Protein AF-A0A2V7H8L8-F1 (afdb_monomer_lite)

Secondary structure (DSSP, 8-state):
-EEEETTS-EEEE--TT---PPPPSSSSS-GGGBPPP-----SSS-------SBPPPPP-SS-B--SS--TTTBPPBSPPPBPPSEEEEEEEEETTEEEEEEEEE---TT----HHHHHHHHHHHHHHHHHHHHHHHHHHHHHHHHHHHHHHHHT--SHHHHHHHHHHHHHHHHHHT----SS--------------PPPPP------------------------------------------PPPP----------------------

pLDDT: mean 71.45, std 27.93, range [25.89, 97.75]

Sequence (270 aa):
LDILDHGGKIVRSFSSADSVEPIETDVNVPTYWIRPQQRLPAETGTHRFVWDLHYPPPKVLAHDYPISAIYGDTPRFPLGPAVLPGTYTVRLTVKGRRYEQPLTIRLDPRVRITDAGLRSQLDIGVRMNDAISRDFAALSDLRSQRGLLRTQREGAKAKEVADSLVALDSTLAGIETGARGGAAAGWRVCSTPSRGQTPSRRLRPHKRQRILSEHSTPCSGAGPRSGAPDYALRENRVSACAPIGERHDDKQGNGVDESSAAAEARHCDK

Radius of gyration: 33.86 Å; chains: 1; bounding box: 112×48×91 Å

Foldseek 3Di:
DFKAAPVRDTQDDAALPDDFDDQDCPAPDHSQLEAGDDHDDPDADFDFDDDPQFGQAADAPDWYWDPPGHGNYTYIPDTAQHDAFAKMWDWDADPNDIDIDIDGGDDDPVDDDDSVRSVVSNVVRNVVSVVRNVVVVVLVVLVVVLVVLVVVLVVDPDPVSNVVSVVVSVVSVCVNVVPPPDDDDDPPPPPDDPDDDDDDDDDDDDDDDDDDDDDDDDDDDDDDDDDDDDPPPPDPGDGDDDHPDDDDDDDDDDDDDDDDDDDDDDDDDD

Structure (mmCIF, N/CA/C/O backbone):
data_AF-A0A2V7H8L8-F1
#
_entry.id   AF-A0A2V7H8L8-F1
#
loop_
_atom_site.group_PDB
_atom_site.id
_atom_site.type_symbol
_atom_site.label_atom_id
_atom_site.label_alt_id
_atom_site.label_comp_id
_atom_site.label_asym_id
_atom_site.label_entity_id
_atom_site.label_seq_id
_atom_site.pdbx_PDB_ins_code
_atom_site.Cartn_x
_atom_site.Cartn_y
_atom_site.Cartn_z
_atom_site.occupancy
_atom_site.B_iso_or_equiv
_atom_site.auth_seq_id
_atom_site.auth_comp_id
_atom_site.auth_asym_id
_atom_site.auth_atom_id
_atom_site.pdbx_PDB_model_num
ATOM 1 N N . LEU A 1 1 ? -6.590 0.647 -14.361 1.00 94.56 1 LEU A N 1
ATOM 2 C CA . LEU A 1 1 ? -5.234 0.470 -14.909 1.00 94.56 1 LEU A CA 1
ATOM 3 C C . LEU A 1 1 ? -4.570 -0.573 -14.043 1.00 94.56 1 LEU A C 1
ATOM 5 O O . LEU A 1 1 ? -4.289 -0.297 -12.884 1.00 94.56 1 LEU A O 1
ATOM 9 N N . ASP A 1 2 ? -4.372 -1.756 -14.598 1.00 96.69 2 ASP A N 1
ATOM 10 C CA . ASP A 1 2 ? -3.795 -2.889 -13.894 1.00 96.69 2 ASP A CA 1
ATOM 11 C C . ASP A 1 2 ? -2.383 -3.102 -14.414 1.00 96.69 2 ASP A C 1
ATOM 13 O O . ASP A 1 2 ? -2.114 -2.958 -15.608 1.00 96.69 2 ASP A O 1
ATOM 17 N N . ILE A 1 3 ? -1.487 -3.476 -13.520 1.00 97.50 3 ILE A N 1
ATOM 18 C CA . ILE A 1 3 ? -0.115 -3.819 -13.849 1.00 97.50 3 ILE A CA 1
ATOM 19 C C . ILE A 1 3 ? 0.054 -5.283 -13.512 1.00 97.50 3 ILE A C 1
ATOM 21 O O . ILE A 1 3 ? -0.125 -5.676 -12.360 1.00 97.50 3 ILE A O 1
ATOM 25 N N . LEU A 1 4 ? 0.348 -6.084 -14.527 1.00 97.25 4 LEU A N 1
ATOM 26 C CA . LEU A 1 4 ? 0.471 -7.526 -14.416 1.00 97.25 4 LEU A CA 1
ATOM 27 C C . LEU A 1 4 ? 1.929 -7.939 -14.568 1.00 97.25 4 LEU A C 1
ATOM 29 O O . LEU A 1 4 ? 2.645 -7.376 -15.397 1.00 97.25 4 LEU A O 1
ATOM 33 N N . ASP A 1 5 ? 2.364 -8.919 -13.786 1.00 95.06 5 ASP A N 1
ATOM 34 C CA . ASP A 1 5 ? 3.661 -9.557 -13.989 1.00 95.06 5 ASP A CA 1
ATOM 35 C C . ASP A 1 5 ? 3.650 -10.509 -15.200 1.00 95.06 5 ASP A C 1
ATOM 37 O O . ASP A 1 5 ? 2.623 -10.731 -15.847 1.00 95.06 5 ASP A O 1
ATOM 41 N N . HIS A 1 6 ? 4.810 -11.092 -15.505 1.00 91.31 6 HIS A N 1
ATOM 42 C CA . HIS A 1 6 ? 4.967 -12.097 -16.561 1.00 91.31 6 HIS A CA 1
ATOM 43 C C . HIS A 1 6 ? 4.050 -13.330 -16.416 1.00 91.31 6 HIS A C 1
ATOM 45 O O . HIS A 1 6 ? 3.804 -14.015 -17.405 1.00 91.31 6 HIS A O 1
ATOM 51 N N . GLY A 1 7 ? 3.558 -13.623 -15.208 1.00 91.69 7 GLY A N 1
ATOM 52 C CA . GLY A 1 7 ? 2.632 -14.720 -14.925 1.00 91.69 7 GLY A CA 1
ATOM 53 C C . GLY A 1 7 ? 1.157 -14.316 -15.016 1.00 91.69 7 GLY A C 1
ATOM 54 O O . GLY A 1 7 ? 0.287 -15.146 -14.761 1.00 91.69 7 GLY A O 1
ATOM 55 N N . GLY A 1 8 ? 0.854 -13.057 -15.352 1.00 92.38 8 GLY A N 1
ATOM 56 C CA . GLY A 1 8 ? -0.510 -12.531 -15.391 1.00 92.38 8 GLY A CA 1
ATOM 57 C C . GLY A 1 8 ? -1.099 -12.226 -14.009 1.00 92.38 8 GLY A C 1
ATOM 58 O O . GLY A 1 8 ? -2.305 -11.995 -13.897 1.00 92.38 8 GLY A O 1
ATOM 59 N N . LYS A 1 9 ? -0.284 -12.203 -12.948 1.00 94.62 9 LYS A N 1
ATOM 60 C CA . LYS A 1 9 ? -0.719 -11.795 -11.608 1.00 94.62 9 LYS A CA 1
ATOM 61 C C . LYS A 1 9 ? -0.736 -10.273 -11.522 1.00 94.62 9 LYS A C 1
ATOM 63 O O . LYS A 1 9 ? 0.210 -9.607 -11.934 1.00 94.62 9 LYS A O 1
ATOM 68 N N . ILE A 1 10 ? -1.798 -9.714 -10.943 1.00 95.88 10 ILE A N 1
ATOM 69 C CA . ILE A 1 10 ? -1.892 -8.272 -10.694 1.00 95.88 10 ILE A CA 1
ATOM 70 C C . ILE A 1 10 ? -0.904 -7.887 -9.586 1.00 95.88 10 ILE A C 1
ATOM 72 O O . ILE A 1 10 ? -0.974 -8.388 -8.465 1.00 95.88 10 ILE A O 1
ATOM 76 N N . VAL A 1 11 ? -0.001 -6.974 -9.921 1.00 95.88 11 VAL A N 1
ATOM 77 C CA . VAL A 1 11 ? 1.010 -6.385 -9.038 1.00 95.88 11 VAL A CA 1
ATOM 78 C C . VAL A 1 11 ? 0.478 -5.106 -8.405 1.00 95.88 11 VAL A C 1
ATOM 80 O O . VAL A 1 11 ? 0.640 -4.882 -7.210 1.00 95.88 11 VAL A O 1
ATOM 83 N N . ARG A 1 12 ? -0.190 -4.267 -9.203 1.00 95.12 12 ARG A N 1
ATOM 84 C CA . ARG A 1 12 ? -0.758 -2.983 -8.780 1.00 95.12 12 ARG A CA 1
ATOM 85 C C . ARG A 1 12 ? -1.996 -2.681 -9.619 1.00 95.12 12 ARG A C 1
ATOM 87 O O . ARG A 1 12 ? -2.041 -3.026 -10.797 1.00 95.12 12 ARG A O 1
ATOM 94 N N . SER A 1 13 ? -2.991 -2.045 -9.015 1.00 94.69 13 SER A N 1
ATOM 95 C CA . SER A 1 13 ? -4.211 -1.601 -9.689 1.00 94.69 13 SER A CA 1
ATOM 96 C C . SER A 1 13 ? -4.499 -0.159 -9.296 1.00 94.69 13 SER A C 1
ATOM 98 O O . SER A 1 13 ? -4.343 0.197 -8.130 1.00 94.69 13 SER A O 1
ATOM 100 N N . PHE A 1 14 ? -4.920 0.637 -10.273 1.00 93.81 14 PHE A N 1
ATOM 101 C CA . PHE A 1 14 ? -5.327 2.030 -10.118 1.00 93.81 14 PHE A CA 1
ATOM 102 C C . PHE A 1 14 ? -6.680 2.245 -10.786 1.00 93.81 14 PHE A C 1
ATOM 104 O O . PHE A 1 14 ? -6.907 1.771 -11.906 1.00 93.81 14 PHE A O 1
ATOM 111 N N . SER A 1 15 ? -7.564 2.994 -10.143 1.00 93.00 15 SER A N 1
ATOM 112 C CA . SER A 1 15 ? -8.897 3.296 -10.650 1.00 93.00 15 SER A CA 1
ATOM 113 C C . SER A 1 15 ? -9.177 4.789 -10.621 1.00 93.00 15 SER A C 1
ATOM 115 O O . SER A 1 15 ? -8.755 5.522 -9.731 1.00 93.00 15 SER A O 1
ATOM 117 N N . SER A 1 16 ? -9.982 5.252 -11.573 1.00 91.94 16 SER A N 1
ATOM 118 C CA . SER A 1 16 ? -10.561 6.595 -11.500 1.00 91.94 16 SER A CA 1
ATOM 119 C C . SER A 1 16 ? -11.545 6.727 -10.334 1.00 91.94 16 SER A C 1
ATOM 121 O O . SER A 1 16 ? -11.809 7.837 -9.883 1.00 91.94 16 SER A O 1
ATOM 123 N N . ALA A 1 17 ? -12.068 5.610 -9.819 1.00 88.94 17 ALA A N 1
ATOM 124 C CA . ALA A 1 17 ? -12.936 5.572 -8.645 1.00 88.94 17 ALA A CA 1
ATOM 125 C C . ALA A 1 17 ? -12.169 5.500 -7.311 1.00 88.94 17 ALA A C 1
ATOM 127 O O . ALA A 1 17 ? -12.805 5.423 -6.263 1.00 88.94 17 ALA A O 1
ATOM 128 N N . ASP A 1 18 ? -10.830 5.515 -7.332 1.00 87.62 18 ASP A N 1
ATOM 129 C CA . ASP A 1 18 ? -10.044 5.510 -6.098 1.00 87.62 18 ASP A CA 1
ATOM 130 C C . ASP A 1 18 ? -10.372 6.762 -5.275 1.00 87.62 18 ASP A C 1
ATOM 132 O O . ASP A 1 18 ? -10.365 7.888 -5.793 1.00 87.62 18 ASP A O 1
ATOM 136 N N . SER A 1 19 ? -10.689 6.546 -3.995 1.00 81.81 19 SER A N 1
ATOM 137 C CA . SER A 1 19 ? -10.958 7.621 -3.043 1.00 81.81 19 SER A CA 1
ATOM 138 C C . SER A 1 19 ? -9.688 8.438 -2.820 1.00 81.81 19 SER A C 1
ATOM 140 O O . SER A 1 19 ? -8.604 7.864 -2.695 1.00 81.81 19 SER A O 1
ATOM 142 N N . VAL A 1 20 ? -9.830 9.767 -2.798 1.00 80.25 20 VAL A N 1
ATOM 143 C CA . VAL A 1 20 ? -8.748 10.660 -2.377 1.00 80.25 20 VAL A CA 1
ATOM 144 C C . VAL A 1 20 ? -8.685 10.596 -0.863 1.00 80.25 20 VAL A C 1
ATOM 146 O O . VAL A 1 20 ? -9.598 11.069 -0.184 1.00 80.25 20 VAL A O 1
ATOM 149 N N . GLU A 1 21 ? -7.618 10.011 -0.339 1.00 77.69 21 GLU A N 1
ATOM 150 C CA . GLU A 1 21 ? -7.369 10.062 1.092 1.00 77.69 21 GLU A CA 1
ATOM 151 C C . GLU A 1 21 ? -7.066 11.515 1.495 1.00 77.69 21 GLU A C 1
ATOM 153 O O . GLU A 1 21 ? -6.302 12.201 0.803 1.00 77.69 21 GLU A O 1
ATOM 158 N N . PRO A 1 22 ? -7.683 12.026 2.576 1.00 79.88 22 PRO A N 1
ATOM 159 C CA . PRO A 1 22 ? -7.423 13.379 3.037 1.00 79.88 22 PRO A CA 1
ATOM 160 C C . PRO A 1 22 ? -5.951 13.524 3.426 1.00 79.88 22 PRO A C 1
ATOM 162 O O . PRO A 1 22 ? -5.346 12.615 3.994 1.00 79.88 22 PRO A O 1
ATOM 165 N N . ILE A 1 23 ? -5.380 14.687 3.119 1.00 78.44 23 ILE A N 1
ATOM 166 C CA . ILE A 1 23 ? -4.012 15.008 3.516 1.00 78.44 23 ILE A CA 1
ATOM 167 C C . ILE A 1 23 ? -3.980 15.138 5.039 1.00 78.44 23 ILE A C 1
ATOM 169 O O . ILE A 1 23 ? -4.687 15.969 5.612 1.00 78.44 23 ILE A O 1
ATOM 173 N N . GLU A 1 24 ? -3.154 14.319 5.683 1.00 78.00 24 GLU A N 1
ATOM 174 C CA . GLU A 1 24 ? -2.886 14.417 7.115 1.00 78.00 24 GLU A CA 1
ATOM 175 C C . GLU A 1 24 ? -2.211 15.762 7.411 1.00 78.00 24 GLU A C 1
ATOM 177 O O . GLU A 1 24 ? -1.219 16.128 6.780 1.00 78.00 24 GLU A O 1
ATOM 182 N N . THR A 1 25 ? -2.777 16.524 8.347 1.00 80.12 25 THR A N 1
ATOM 183 C CA . THR A 1 25 ? -2.252 17.843 8.733 1.00 80.12 25 THR A CA 1
ATOM 184 C C . THR A 1 25 ? -1.302 17.773 9.923 1.00 80.12 25 THR A C 1
ATOM 186 O O . THR A 1 25 ? -0.517 18.695 10.121 1.00 80.12 25 THR A O 1
ATOM 189 N N . ASP A 1 26 ? -1.385 16.703 10.715 1.00 83.69 26 ASP A N 1
ATOM 190 C CA . ASP A 1 26 ? -0.530 16.454 11.878 1.00 83.69 26 ASP A CA 1
ATOM 191 C C . ASP A 1 26 ? 0.678 15.606 11.468 1.00 83.69 26 ASP A C 1
ATOM 193 O O . ASP A 1 26 ? 0.760 14.411 11.741 1.00 83.69 26 ASP A O 1
ATOM 197 N N . VAL A 1 27 ? 1.574 16.218 10.695 1.00 83.56 27 VAL A N 1
ATOM 198 C CA . VAL A 1 27 ? 2.744 15.554 10.114 1.00 83.56 27 VAL A CA 1
ATOM 199 C C . VAL A 1 27 ? 4.002 16.387 10.350 1.00 83.56 27 VAL A C 1
ATOM 201 O O . VAL A 1 27 ? 3.951 17.600 10.551 1.00 83.56 27 VAL A O 1
ATOM 204 N N . ASN A 1 28 ? 5.163 15.741 10.292 1.00 85.62 28 ASN A N 1
ATOM 205 C CA . ASN A 1 28 ? 6.475 16.364 10.498 1.00 85.62 28 ASN A CA 1
ATOM 206 C C . ASN A 1 28 ? 6.932 17.296 9.353 1.00 85.62 28 ASN A C 1
ATOM 208 O O . ASN A 1 28 ? 8.028 17.854 9.426 1.00 85.62 28 ASN A O 1
ATOM 212 N N . VAL A 1 29 ? 6.123 17.469 8.302 1.00 86.12 29 VAL A N 1
ATOM 213 C CA . VAL A 1 29 ? 6.430 18.291 7.123 1.00 86.12 29 VAL A CA 1
ATOM 214 C C . VAL A 1 29 ? 5.284 19.253 6.800 1.00 86.12 29 VAL A C 1
ATOM 216 O O . VAL A 1 29 ? 4.122 18.924 7.020 1.00 86.12 29 VAL A O 1
ATOM 219 N N . PRO A 1 30 ? 5.554 20.436 6.225 1.00 88.81 30 PRO A N 1
ATOM 220 C CA . PRO A 1 30 ? 4.489 21.279 5.700 1.00 88.81 30 PRO A CA 1
ATOM 221 C C . PRO A 1 30 ? 3.647 20.544 4.648 1.00 88.81 30 PRO A C 1
ATOM 223 O O . PRO A 1 30 ? 4.180 19.898 3.745 1.00 88.81 30 PRO A O 1
ATOM 226 N N . THR A 1 31 ? 2.323 20.688 4.717 1.00 88.44 31 THR A N 1
ATOM 227 C CA . THR A 1 31 ? 1.380 19.931 3.872 1.00 88.44 31 THR A CA 1
ATOM 228 C C . THR A 1 31 ? 1.572 20.156 2.371 1.00 88.44 31 THR A C 1
ATOM 230 O O . THR A 1 31 ? 1.322 19.255 1.578 1.00 88.44 31 THR A O 1
ATOM 233 N N . TYR A 1 32 ? 2.079 21.321 1.960 1.00 88.88 32 TYR A N 1
ATOM 234 C CA . TYR A 1 32 ? 2.362 21.637 0.555 1.00 88.88 32 TYR A CA 1
ATOM 235 C C . TYR A 1 32 ? 3.572 20.881 -0.033 1.00 88.88 32 TYR A C 1
ATOM 237 O O . TYR A 1 32 ? 3.821 20.957 -1.236 1.00 88.88 32 TYR A O 1
ATOM 245 N N . TRP A 1 33 ? 4.350 20.159 0.779 1.00 90.50 33 TRP A N 1
ATOM 246 C CA . TRP A 1 33 ? 5.399 19.254 0.292 1.00 90.50 33 TRP A CA 1
ATOM 247 C C . TRP A 1 33 ? 4.886 17.853 -0.038 1.00 90.50 33 TRP A C 1
ATOM 249 O O . TRP A 1 33 ? 5.545 17.123 -0.779 1.00 90.50 33 TRP A O 1
ATOM 259 N N . ILE A 1 34 ? 3.724 17.475 0.488 1.00 89.38 34 ILE A N 1
ATOM 260 C CA . ILE A 1 34 ? 3.169 16.132 0.333 1.00 89.38 34 ILE A CA 1
ATOM 261 C C . ILE A 1 34 ? 2.793 15.901 -1.129 1.00 89.38 34 ILE A C 1
ATOM 263 O O . ILE A 1 34 ? 2.119 16.730 -1.742 1.00 89.38 34 ILE A O 1
ATOM 267 N N . ARG A 1 35 ? 3.202 14.751 -1.679 1.00 88.88 35 ARG A N 1
ATOM 268 C CA . ARG A 1 35 ? 2.760 14.297 -3.000 1.00 88.88 35 ARG A CA 1
ATOM 269 C C . ARG A 1 35 ? 1.244 14.064 -2.979 1.00 88.88 35 ARG A C 1
ATOM 271 O O . ARG A 1 35 ? 0.795 13.164 -2.265 1.00 88.88 35 ARG A O 1
ATOM 278 N N . PRO A 1 36 ? 0.447 14.784 -3.789 1.00 86.31 36 PRO A N 1
ATOM 279 C CA . PRO A 1 36 ? -0.974 14.492 -3.920 1.00 86.31 36 PRO A CA 1
ATOM 280 C C . PRO A 1 36 ? -1.190 13.084 -4.481 1.00 86.31 36 PRO A C 1
ATOM 282 O O . PRO A 1 36 ? -0.441 12.621 -5.347 1.00 86.31 36 PRO A O 1
ATOM 285 N N . GLN A 1 37 ? -2.240 12.403 -4.027 1.00 86.25 37 GLN A N 1
ATOM 286 C CA . GLN A 1 37 ? -2.586 11.087 -4.554 1.00 86.25 37 GLN A CA 1
ATOM 287 C C . GLN A 1 37 ? -2.876 11.173 -6.060 1.00 86.25 37 GLN A C 1
ATOM 289 O O . GLN A 1 37 ? -3.775 11.891 -6.501 1.00 86.25 37 GLN A O 1
ATOM 294 N N . GLN A 1 38 ? -2.129 10.408 -6.857 1.00 84.81 38 GLN A N 1
ATOM 295 C CA . GLN A 1 38 ? -2.336 10.342 -8.301 1.00 84.81 38 GLN A CA 1
ATOM 296 C C . GLN A 1 38 ? -3.531 9.439 -8.617 1.00 84.81 38 GLN A C 1
ATOM 298 O O . GLN A 1 38 ? -3.419 8.214 -8.634 1.00 84.81 38 GLN A O 1
ATOM 303 N N . ARG A 1 39 ? -4.689 10.051 -8.871 1.00 88.56 39 ARG A N 1
ATOM 304 C CA . ARG A 1 39 ? -5.859 9.352 -9.419 1.00 88.56 39 ARG A CA 1
ATOM 305 C C . ARG A 1 39 ? -5.713 9.177 -10.919 1.00 88.56 39 ARG A C 1
ATOM 307 O O . ARG A 1 39 ? -5.139 10.028 -11.592 1.00 88.56 39 ARG A O 1
ATOM 314 N N . LEU A 1 40 ? -6.274 8.090 -11.444 1.00 90.31 40 LEU A N 1
ATOM 315 C CA . LEU A 1 40 ? -6.330 7.876 -12.885 1.00 90.31 40 LEU A CA 1
ATOM 316 C C . LEU A 1 40 ? -7.359 8.848 -13.494 1.00 90.31 40 LEU A C 1
ATOM 318 O O . LEU A 1 40 ? -8.553 8.689 -13.210 1.00 90.31 40 LEU A O 1
ATOM 322 N N . PRO A 1 41 ? -6.949 9.840 -14.305 1.00 89.38 41 PRO A N 1
ATOM 323 C CA . PRO A 1 41 ? -7.887 10.802 -14.869 1.00 89.38 41 PRO A CA 1
ATOM 324 C C . PRO A 1 41 ? -8.889 10.106 -15.794 1.00 89.38 41 PRO A C 1
ATOM 326 O O . PRO A 1 41 ? -8.531 9.180 -16.523 1.00 89.38 41 PRO A O 1
ATOM 329 N N . ALA A 1 42 ? -10.144 10.549 -15.753 1.00 89.50 42 ALA A N 1
ATOM 330 C CA . ALA A 1 42 ? -11.228 10.017 -16.585 1.00 89.50 42 ALA A CA 1
ATOM 331 C C . ALA A 1 42 ? -11.773 11.045 -17.592 1.00 89.50 42 ALA A C 1
ATOM 333 O O . ALA A 1 42 ? -12.720 10.754 -18.320 1.00 89.50 42 ALA A O 1
ATOM 334 N N . GLU A 1 43 ? -11.194 12.244 -17.612 1.00 88.69 43 GLU A N 1
ATOM 335 C CA . GLU A 1 43 ? -11.581 13.332 -18.507 1.00 88.69 43 GLU A CA 1
ATOM 336 C C . GLU A 1 43 ? -11.162 13.031 -19.952 1.00 88.69 43 GLU A C 1
ATOM 338 O O . GLU A 1 43 ? -10.260 12.230 -20.206 1.00 88.69 43 GLU A O 1
ATOM 343 N N . THR A 1 44 ? -11.797 13.680 -20.922 1.00 88.31 44 THR A N 1
ATOM 344 C CA . THR A 1 44 ? -11.397 13.558 -22.328 1.00 88.31 44 THR A CA 1
ATOM 345 C C . THR A 1 44 ? -10.049 14.245 -22.548 1.00 88.31 44 THR A C 1
ATOM 347 O O . THR A 1 44 ? -9.860 15.386 -22.140 1.00 88.31 44 THR A O 1
ATOM 350 N N . GLY A 1 45 ? -9.108 13.566 -23.211 1.00 89.69 45 GLY A N 1
ATOM 351 C CA . GLY A 1 45 ? -7.811 14.141 -23.574 1.00 89.69 45 GLY A CA 1
ATOM 352 C C . GLY A 1 45 ? -6.639 13.181 -23.389 1.00 89.69 45 GLY A C 1
ATOM 353 O O . GLY A 1 45 ? -6.809 11.981 -23.168 1.00 89.69 45 GLY A O 1
ATOM 354 N N . THR A 1 46 ? -5.426 13.720 -23.508 1.00 88.50 46 THR A N 1
ATOM 355 C CA . THR A 1 46 ? -4.176 12.988 -23.276 1.00 88.50 46 THR A CA 1
ATOM 356 C C . THR A 1 46 ? -3.751 13.108 -21.820 1.00 88.50 46 THR A C 1
ATOM 358 O O . THR A 1 46 ? -3.470 14.209 -21.350 1.00 88.50 46 THR A O 1
ATOM 361 N N . HIS A 1 47 ? -3.629 11.973 -21.133 1.00 91.19 47 HIS A N 1
ATOM 362 C CA . HIS A 1 47 ? -3.252 11.922 -19.720 1.00 91.19 47 HIS A CA 1
ATOM 363 C C . HIS A 1 47 ? -1.886 11.275 -19.524 1.00 91.19 47 HIS A C 1
ATOM 365 O O . HIS A 1 47 ? -1.538 10.311 -20.208 1.00 91.19 47 HIS A O 1
ATOM 371 N N . ARG A 1 48 ? -1.121 11.779 -18.550 1.00 90.00 48 ARG A N 1
ATOM 372 C CA . ARG A 1 48 ? 0.123 11.157 -18.080 1.00 90.00 48 ARG A CA 1
ATOM 373 C C . ARG A 1 48 ? -0.125 10.522 -16.720 1.00 90.00 48 ARG A C 1
ATOM 375 O O . ARG A 1 48 ? -0.596 11.191 -15.808 1.00 90.00 48 ARG A O 1
ATOM 382 N N . PHE A 1 49 ? 0.236 9.252 -16.586 1.00 91.56 49 PHE A N 1
ATOM 383 C CA . PHE A 1 49 ? 0.162 8.520 -15.327 1.00 91.56 49 PHE A CA 1
ATOM 384 C C . PHE A 1 49 ? 1.527 7.911 -15.011 1.00 91.56 49 PHE A C 1
ATOM 386 O O . PHE A 1 49 ? 2.166 7.348 -15.902 1.00 91.56 49 PHE A O 1
ATOM 393 N N . VAL A 1 50 ? 1.981 8.035 -13.763 1.00 91.75 50 VAL A N 1
ATOM 394 C CA . VAL A 1 50 ? 3.299 7.560 -13.331 1.00 91.75 50 VAL A CA 1
ATOM 395 C C . VAL A 1 50 ? 3.117 6.485 -12.270 1.00 91.75 50 VAL A C 1
ATOM 397 O O . VAL A 1 50 ? 2.532 6.719 -11.219 1.00 91.75 50 VAL A O 1
ATOM 400 N N . TRP A 1 51 ? 3.649 5.296 -12.542 1.00 93.19 51 TRP A N 1
ATOM 401 C CA . TRP A 1 51 ? 3.779 4.251 -11.536 1.00 93.19 51 TRP A CA 1
ATOM 402 C C . TRP A 1 51 ? 5.175 4.303 -10.920 1.00 93.19 51 TRP A C 1
ATOM 404 O O . TRP A 1 51 ? 6.178 4.323 -11.629 1.00 93.19 51 TRP A O 1
ATOM 414 N N . ASP A 1 52 ? 5.228 4.286 -9.594 1.00 92.38 52 ASP A N 1
ATOM 415 C CA . ASP A 1 52 ? 6.441 4.319 -8.777 1.00 92.38 52 ASP A CA 1
ATOM 416 C C . ASP A 1 52 ? 7.192 2.979 -8.701 1.00 92.38 52 ASP A C 1
ATOM 418 O O . ASP A 1 52 ? 8.179 2.889 -7.978 1.00 92.38 52 ASP A O 1
ATOM 422 N N . LEU A 1 53 ? 6.759 1.950 -9.439 1.00 95.62 53 LEU A N 1
ATOM 423 C CA . LEU A 1 53 ? 7.355 0.606 -9.463 1.00 95.62 53 LEU A CA 1
ATOM 424 C C . LEU A 1 53 ? 7.296 -0.135 -8.115 1.00 95.62 53 LEU A C 1
ATOM 426 O O . LEU A 1 53 ? 8.104 -1.030 -7.860 1.00 95.62 53 LEU A O 1
ATOM 430 N N . HIS A 1 54 ? 6.330 0.205 -7.260 1.00 95.69 54 HIS A N 1
ATOM 431 C CA . HIS A 1 54 ? 6.096 -0.498 -6.001 1.00 95.69 54 HIS A CA 1
ATOM 432 C C . HIS A 1 54 ? 4.766 -1.264 -6.011 1.00 95.69 54 HIS A C 1
ATOM 434 O O . HIS A 1 54 ? 3.803 -0.920 -6.711 1.00 95.69 54 HIS A O 1
ATOM 440 N N . TYR A 1 55 ? 4.729 -2.326 -5.209 1.00 95.44 55 TYR A N 1
ATOM 441 C CA . TYR A 1 55 ? 3.508 -2.985 -4.760 1.00 95.44 55 TYR A CA 1
ATOM 442 C C . TYR A 1 55 ? 2.652 -2.021 -3.917 1.00 95.44 55 TYR A C 1
ATOM 444 O O . TYR A 1 55 ? 3.125 -0.951 -3.523 1.00 95.44 55 TYR A O 1
ATOM 452 N N . PRO A 1 56 ? 1.383 -2.361 -3.624 1.00 93.75 56 PRO A N 1
ATOM 453 C CA . PRO A 1 56 ? 0.555 -1.533 -2.766 1.00 93.75 56 PRO A CA 1
ATOM 454 C C . PRO A 1 56 ? 1.203 -1.262 -1.405 1.00 93.75 56 PRO A C 1
ATOM 456 O O . PRO A 1 56 ? 1.680 -2.215 -0.785 1.00 93.75 56 PRO A O 1
ATOM 459 N N . PRO A 1 57 ? 1.213 0.003 -0.939 1.00 93.19 57 PRO A N 1
ATOM 460 C CA . PRO A 1 57 ? 1.657 0.310 0.410 1.00 93.19 57 PRO A CA 1
ATOM 461 C C . PRO A 1 57 ? 0.730 -0.372 1.422 1.00 93.19 57 PRO A C 1
ATOM 463 O O . PRO A 1 57 ? -0.458 -0.575 1.129 1.00 93.19 57 PRO A O 1
ATOM 466 N N . PRO A 1 58 ? 1.247 -0.732 2.604 1.00 93.56 58 PRO A N 1
ATOM 467 C CA . PRO A 1 58 ? 0.425 -1.341 3.627 1.00 93.56 58 PRO A CA 1
ATOM 468 C C . PRO A 1 58 ? -0.485 -0.275 4.235 1.00 93.56 58 PRO A C 1
ATOM 470 O O . PRO A 1 58 ? -0.159 0.913 4.260 1.00 93.56 58 PRO A O 1
ATOM 473 N N . LYS A 1 59 ? -1.635 -0.700 4.758 1.00 90.31 59 LYS A N 1
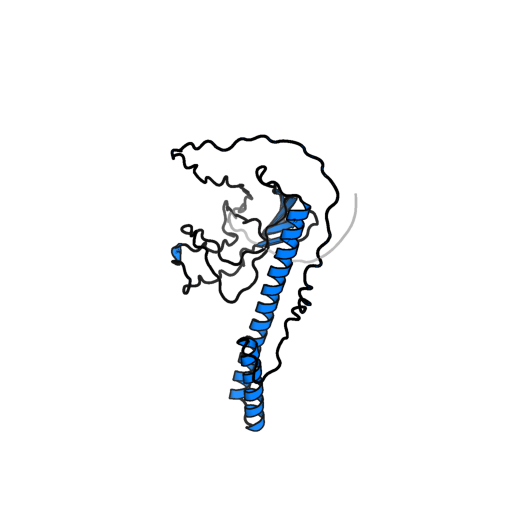ATOM 474 C CA . LYS A 1 59 ? -2.481 0.204 5.540 1.00 90.31 59 LYS A CA 1
ATOM 475 C C . LYS A 1 59 ? -1.840 0.423 6.905 1.00 90.31 59 LYS A C 1
ATOM 477 O O . LYS A 1 59 ? -1.464 -0.543 7.564 1.00 90.31 59 LYS A O 1
ATOM 482 N N . VAL A 1 60 ? -1.726 1.680 7.316 1.00 90.06 60 VAL A N 1
ATOM 483 C CA . VAL A 1 60 ? -1.132 2.082 8.595 1.00 90.06 60 VAL A CA 1
ATOM 484 C C . VAL A 1 60 ? -2.016 3.102 9.302 1.00 90.06 60 VAL A C 1
ATOM 486 O O . VAL A 1 60 ? -2.864 3.738 8.683 1.00 90.06 60 VAL A O 1
ATOM 489 N N . LEU A 1 61 ? -1.837 3.226 10.618 1.00 84.94 61 LEU A N 1
ATOM 490 C CA . LEU A 1 61 ? -2.590 4.174 11.445 1.00 84.94 61 LEU A CA 1
ATOM 491 C C . LEU A 1 61 ? -2.099 5.617 11.311 1.00 84.94 61 LEU A C 1
ATOM 493 O O . LEU A 1 61 ? -2.871 6.538 11.547 1.00 84.94 61 LEU A O 1
ATOM 497 N N . ALA A 1 62 ? -0.820 5.786 10.994 1.00 84.00 62 ALA A N 1
ATOM 498 C CA . ALA A 1 62 ? -0.172 7.071 10.813 1.00 84.00 62 ALA A CA 1
ATOM 499 C C . ALA A 1 62 ? 0.904 6.919 9.745 1.00 84.00 62 ALA A C 1
ATOM 501 O O . ALA A 1 62 ? 1.558 5.870 9.667 1.00 84.00 62 ALA A O 1
ATOM 502 N N . HIS A 1 63 ? 1.081 7.961 8.946 1.00 87.94 63 HIS A N 1
ATOM 503 C CA . HIS A 1 63 ? 2.129 8.014 7.948 1.00 87.94 63 HIS A CA 1
ATOM 504 C C . HIS A 1 63 ? 3.286 8.890 8.420 1.00 87.94 63 HIS A C 1
ATOM 506 O O . HIS A 1 63 ? 3.129 9.760 9.273 1.00 87.94 63 HIS A O 1
ATOM 512 N N . ASP A 1 64 ? 4.457 8.654 7.839 1.00 87.38 64 ASP A N 1
ATOM 513 C CA . ASP A 1 64 ? 5.642 9.481 8.062 1.00 87.38 64 ASP A CA 1
ATOM 514 C C . ASP A 1 64 ? 6.173 10.009 6.724 1.00 87.38 64 ASP A C 1
ATOM 516 O O . ASP A 1 64 ? 5.874 9.463 5.651 1.00 87.38 64 ASP A O 1
ATOM 520 N N . TYR A 1 65 ? 6.965 11.074 6.789 1.00 89.12 65 TYR A N 1
ATOM 521 C CA . TYR A 1 65 ? 7.570 11.723 5.636 1.00 89.12 65 TYR A CA 1
ATOM 522 C C . TYR A 1 65 ? 9.082 11.865 5.836 1.00 89.12 65 TYR A C 1
ATOM 524 O O . TYR A 1 65 ? 9.547 12.236 6.918 1.00 89.12 65 TYR A O 1
ATOM 532 N N . PRO A 1 66 ? 9.885 11.567 4.799 1.00 86.62 66 PRO A N 1
ATOM 533 C CA . PRO A 1 66 ? 11.333 11.613 4.903 1.00 86.62 66 PRO A CA 1
ATOM 534 C C . PRO A 1 66 ? 11.836 13.058 5.011 1.00 86.62 66 PRO A C 1
ATOM 536 O O . PRO A 1 66 ? 11.246 13.983 4.457 1.00 86.62 66 PRO A O 1
ATOM 539 N N . ILE A 1 67 ? 13.013 13.233 5.623 1.00 83.12 67 ILE A N 1
ATOM 540 C CA . ILE A 1 67 ? 13.715 14.531 5.706 1.00 83.12 67 ILE A CA 1
ATOM 541 C C . ILE A 1 67 ? 14.007 15.107 4.309 1.00 83.12 67 ILE A C 1
ATOM 543 O O . ILE A 1 67 ? 14.066 16.321 4.125 1.00 83.12 67 ILE A O 1
ATOM 547 N N . SER A 1 68 ? 14.176 14.242 3.305 1.00 79.31 68 SER A N 1
ATOM 548 C CA . SER A 1 68 ? 14.356 14.615 1.901 1.00 79.31 68 SER A CA 1
ATOM 549 C C . SER A 1 68 ? 13.022 15.010 1.253 1.00 79.31 68 SER A C 1
ATOM 551 O O . SER A 1 68 ? 12.558 14.347 0.322 1.00 79.31 68 SER A O 1
ATOM 553 N N . ALA A 1 69 ? 12.381 16.049 1.779 1.00 77.62 69 ALA A N 1
ATOM 554 C CA . ALA A 1 69 ? 11.112 16.540 1.270 1.00 77.62 69 ALA A CA 1
ATOM 555 C C . ALA A 1 69 ? 11.297 17.271 -0.069 1.00 77.62 69 ALA A C 1
ATOM 557 O O . ALA A 1 69 ? 12.141 18.158 -0.211 1.00 77.62 69 ALA A O 1
ATOM 558 N N . ILE A 1 70 ? 10.493 16.885 -1.057 1.00 87.19 70 ILE A N 1
ATOM 559 C CA . ILE A 1 70 ? 10.447 17.473 -2.395 1.00 87.19 70 ILE A CA 1
ATOM 560 C C . ILE A 1 70 ? 9.132 18.239 -2.500 1.00 87.19 70 ILE A C 1
ATOM 562 O O . ILE A 1 70 ? 8.067 17.685 -2.224 1.00 87.19 70 ILE A O 1
ATOM 566 N N . TYR A 1 71 ? 9.192 19.511 -2.896 1.00 89.12 71 TYR A N 1
ATOM 567 C CA . TYR A 1 71 ? 7.999 20.345 -3.039 1.00 89.12 71 TYR A CA 1
ATOM 568 C C . TYR A 1 71 ? 6.959 19.675 -3.953 1.00 89.12 71 TYR A C 1
ATOM 570 O O . TYR A 1 71 ? 7.256 19.375 -5.108 1.00 89.12 71 TYR A O 1
ATOM 578 N N . GLY A 1 72 ? 5.756 19.427 -3.421 1.00 89.00 72 GLY A N 1
ATOM 579 C CA . GLY A 1 72 ? 4.650 18.764 -4.117 1.00 89.00 72 GLY A CA 1
ATOM 580 C C . GLY A 1 72 ? 4.868 17.294 -4.501 1.00 89.00 72 GLY A C 1
ATOM 581 O O . GLY A 1 72 ? 4.019 16.735 -5.192 1.00 89.00 72 GLY A O 1
ATOM 582 N N . ASP A 1 73 ? 5.975 16.663 -4.094 1.00 89.19 73 ASP A N 1
ATOM 583 C CA . ASP A 1 73 ? 6.332 15.307 -4.532 1.00 89.19 73 ASP A CA 1
ATOM 584 C C . ASP A 1 73 ? 6.935 14.428 -3.423 1.00 89.19 73 ASP A C 1
ATOM 586 O O . ASP A 1 73 ? 7.502 13.370 -3.694 1.00 89.19 73 ASP A O 1
ATOM 590 N N . THR A 1 74 ? 6.792 14.819 -2.154 1.00 90.25 74 THR A N 1
ATOM 591 C CA . THR A 1 74 ? 7.279 14.009 -1.029 1.00 90.25 74 THR A CA 1
ATOM 592 C C . THR A 1 74 ? 6.415 12.751 -0.872 1.00 90.25 74 THR A C 1
ATOM 594 O O . THR A 1 74 ? 5.213 12.874 -0.613 1.00 90.25 74 THR A O 1
ATOM 597 N N . PRO A 1 75 ? 6.984 11.538 -1.022 1.00 89.81 75 PRO A N 1
ATOM 598 C CA . PRO A 1 75 ? 6.226 10.302 -0.900 1.00 89.81 75 PRO A CA 1
ATOM 599 C C . PRO A 1 75 ? 5.841 10.028 0.554 1.00 89.81 75 PRO A C 1
ATOM 601 O O . PRO A 1 75 ? 6.579 10.343 1.487 1.00 89.81 75 PRO A O 1
ATOM 604 N N . ARG A 1 76 ? 4.688 9.384 0.718 1.00 89.25 76 ARG A N 1
ATOM 605 C CA . ARG A 1 76 ? 4.138 8.983 2.009 1.00 89.25 76 ARG A CA 1
ATOM 606 C C . ARG A 1 76 ? 4.670 7.607 2.411 1.00 89.25 76 ARG A C 1
ATOM 608 O O . ARG A 1 76 ? 4.562 6.669 1.621 1.00 89.25 76 ARG A O 1
ATOM 615 N N . PHE A 1 77 ? 5.217 7.477 3.620 1.00 89.12 77 PHE A N 1
ATOM 616 C CA . PHE A 1 77 ? 5.725 6.207 4.145 1.00 89.12 77 PHE A CA 1
ATOM 617 C C . PHE A 1 77 ? 4.744 5.543 5.118 1.00 89.12 77 PHE A C 1
ATOM 619 O O . PHE A 1 77 ? 4.000 6.244 5.805 1.00 89.12 77 PHE A O 1
ATOM 626 N N . PRO A 1 78 ? 4.765 4.200 5.213 1.00 92.19 78 PRO A N 1
ATOM 627 C CA . PRO A 1 78 ? 5.641 3.267 4.490 1.00 92.19 78 PRO A CA 1
ATOM 628 C C . PRO A 1 78 ? 5.230 3.038 3.025 1.00 92.19 78 PRO A C 1
ATOM 630 O O . PRO A 1 78 ? 4.049 2.972 2.689 1.00 92.19 78 PRO A O 1
ATOM 633 N N . LEU A 1 79 ? 6.228 2.871 2.155 1.00 92.38 79 LEU A N 1
ATOM 634 C CA . LEU A 1 79 ? 6.020 2.428 0.775 1.00 92.38 79 LEU A CA 1
ATOM 635 C C . LEU A 1 79 ? 5.810 0.911 0.725 1.00 92.38 79 LEU A C 1
ATOM 637 O O . LEU A 1 79 ? 6.294 0.174 1.586 1.00 92.38 79 LEU A O 1
ATOM 641 N N . GLY A 1 80 ? 5.119 0.441 -0.315 1.00 94.56 80 GLY A N 1
ATOM 642 C CA . GLY A 1 80 ? 5.067 -0.988 -0.612 1.00 94.56 80 GLY A CA 1
ATOM 643 C C . GLY A 1 80 ? 6.431 -1.507 -1.093 1.00 94.56 80 GLY A C 1
ATOM 644 O O . GLY A 1 80 ? 7.314 -0.713 -1.409 1.00 94.56 80 GLY A O 1
ATOM 645 N N . PRO A 1 81 ? 6.638 -2.830 -1.177 1.00 96.31 81 PRO A N 1
ATOM 646 C CA . PRO A 1 81 ? 7.874 -3.407 -1.712 1.00 96.31 81 PRO A CA 1
ATOM 647 C C . PRO A 1 81 ? 8.133 -3.017 -3.174 1.00 96.31 81 PRO A C 1
ATOM 649 O O . PRO A 1 81 ? 7.195 -2.897 -3.959 1.00 96.31 81 PRO A O 1
ATOM 652 N N . ALA A 1 82 ? 9.397 -2.858 -3.569 1.00 95.69 82 ALA A N 1
ATOM 653 C CA . ALA A 1 82 ? 9.760 -2.590 -4.964 1.00 95.69 82 ALA A CA 1
ATOM 654 C C . ALA A 1 82 ? 9.597 -3.845 -5.834 1.00 95.69 82 ALA A C 1
ATOM 656 O O . ALA A 1 82 ? 9.882 -4.959 -5.391 1.00 95.69 82 ALA A O 1
ATOM 657 N N . VAL A 1 83 ? 9.162 -3.683 -7.084 1.00 96.31 83 VAL A N 1
ATOM 658 C CA . VAL A 1 83 ? 9.016 -4.810 -8.017 1.00 96.31 83 VAL A CA 1
ATOM 659 C C . VAL A 1 83 ? 10.363 -5.304 -8.548 1.00 96.31 83 VAL A C 1
ATOM 661 O O . VAL A 1 83 ? 11.347 -4.567 -8.602 1.00 96.31 83 VAL A O 1
ATOM 664 N N . LEU A 1 84 ? 10.410 -6.564 -8.988 1.00 96.00 84 LEU A N 1
ATOM 665 C CA . LEU A 1 84 ? 11.609 -7.114 -9.621 1.00 96.00 84 LEU A CA 1
ATOM 666 C C . LEU A 1 84 ? 11.763 -6.585 -11.055 1.00 96.00 84 LEU A C 1
ATOM 668 O O . LEU A 1 84 ? 10.758 -6.410 -11.750 1.00 96.00 84 LEU A O 1
ATOM 672 N N . PRO A 1 85 ? 12.997 -6.405 -11.552 1.00 96.06 85 PRO A N 1
ATOM 673 C CA . PRO A 1 85 ? 13.243 -6.242 -12.980 1.00 96.06 85 PRO A CA 1
ATOM 674 C C . PRO A 1 85 ? 12.643 -7.413 -13.771 1.00 96.06 85 PRO A C 1
ATOM 676 O O . PRO A 1 85 ? 12.718 -8.565 -13.342 1.00 96.06 85 PRO A O 1
ATOM 679 N N . GLY A 1 86 ? 12.043 -7.129 -14.923 1.00 95.19 86 GLY A N 1
ATOM 680 C CA . GLY A 1 86 ? 11.338 -8.130 -15.716 1.00 95.19 86 GLY A CA 1
ATOM 681 C C . GLY A 1 86 ? 10.347 -7.528 -16.703 1.00 95.19 86 GLY A C 1
ATOM 682 O O . GLY A 1 86 ? 10.268 -6.310 -16.879 1.00 95.19 86 GLY A O 1
ATOM 683 N N . THR A 1 87 ? 9.593 -8.400 -17.362 1.00 96.94 87 THR A N 1
ATOM 684 C CA . THR A 1 87 ? 8.506 -8.021 -18.263 1.00 96.94 87 THR A CA 1
ATOM 685 C C . THR A 1 87 ? 7.186 -7.943 -17.503 1.00 96.94 87 THR A C 1
ATOM 687 O O . THR A 1 87 ? 6.826 -8.837 -16.737 1.00 96.94 87 THR A O 1
ATOM 690 N N . TYR A 1 88 ? 6.466 -6.854 -17.734 1.00 97.44 88 TYR A N 1
ATOM 691 C CA . TYR A 1 88 ? 5.158 -6.560 -17.169 1.00 97.44 88 TYR A CA 1
ATOM 692 C C . TYR A 1 88 ? 4.198 -6.194 -18.294 1.00 97.44 88 TYR A C 1
ATOM 694 O O . TYR A 1 88 ? 4.613 -5.728 -19.356 1.00 97.44 88 TYR A O 1
ATOM 702 N N . THR A 1 89 ? 2.908 -6.372 -18.049 1.00 97.75 89 THR A N 1
ATOM 703 C CA . THR A 1 89 ? 1.851 -5.914 -18.949 1.00 97.75 89 THR A CA 1
ATOM 704 C C . THR A 1 89 ? 1.066 -4.821 -18.252 1.00 97.75 89 THR A C 1
ATOM 706 O O . THR A 1 89 ? 0.547 -5.019 -17.156 1.00 97.75 89 THR A O 1
ATOM 709 N N . VAL A 1 90 ? 0.979 -3.657 -18.883 1.00 97.00 90 VAL A N 1
ATOM 710 C CA . VAL A 1 90 ? 0.133 -2.560 -18.423 1.00 97.00 90 VAL A CA 1
ATOM 711 C C . VAL A 1 90 ? -1.203 -2.679 -19.140 1.00 97.00 90 VAL A C 1
ATOM 713 O O . VAL A 1 90 ? -1.257 -2.578 -20.364 1.00 97.00 90 VAL A O 1
ATOM 716 N N . ARG A 1 91 ? -2.276 -2.902 -18.382 1.00 96.75 91 ARG A N 1
ATOM 717 C CA . ARG A 1 91 ? -3.632 -3.100 -18.893 1.00 96.75 91 ARG A CA 1
ATOM 718 C C . ARG A 1 91 ? -4.545 -1.955 -18.484 1.00 96.75 91 ARG A C 1
ATOM 720 O O . ARG A 1 91 ? -4.907 -1.798 -17.318 1.00 96.75 91 ARG A O 1
ATOM 727 N N . LEU A 1 92 ? -4.979 -1.166 -19.453 1.00 95.19 92 LEU A N 1
ATOM 728 C CA . LEU A 1 92 ? -5.978 -0.126 -19.265 1.00 95.19 92 LEU A CA 1
ATOM 729 C C . LEU A 1 92 ? -7.359 -0.654 -19.666 1.00 95.19 92 LEU A C 1
ATOM 731 O O . LEU A 1 92 ? -7.559 -1.092 -20.795 1.00 95.19 92 LEU A O 1
ATOM 735 N N . THR A 1 93 ? -8.327 -0.570 -18.755 1.00 94.81 93 THR A N 1
ATOM 736 C CA . THR A 1 93 ? -9.723 -0.934 -19.028 1.00 94.81 93 THR A CA 1
ATOM 737 C C . THR A 1 93 ? -10.579 0.327 -19.042 1.00 94.81 93 THR A C 1
ATOM 739 O O . THR A 1 93 ? -10.656 1.020 -18.031 1.00 94.81 93 THR A O 1
ATOM 742 N N . VAL A 1 94 ? -11.234 0.620 -20.169 1.00 92.31 94 VAL A N 1
ATOM 743 C CA . VAL A 1 94 ? -12.123 1.783 -20.342 1.00 92.31 94 VAL A CA 1
ATOM 744 C C . VAL A 1 94 ? -13.437 1.315 -20.950 1.00 92.31 94 VAL A C 1
ATOM 746 O O . VAL A 1 94 ? -13.437 0.715 -22.024 1.00 92.31 94 VAL A O 1
ATOM 749 N N . LYS A 1 95 ? -14.564 1.582 -20.274 1.00 90.50 95 LYS A N 1
ATOM 750 C CA . LYS A 1 95 ? -15.919 1.207 -20.737 1.00 90.50 95 LYS A CA 1
ATOM 751 C C . LYS A 1 95 ? -16.003 -0.259 -21.221 1.00 90.50 95 LYS A C 1
ATOM 753 O O . LYS A 1 95 ? -16.559 -0.547 -22.274 1.00 90.50 95 LYS A O 1
ATOM 758 N N . GLY A 1 96 ? -15.374 -1.182 -20.486 1.00 90.62 96 GLY A N 1
ATOM 759 C CA . GLY A 1 96 ? -15.347 -2.619 -20.802 1.00 90.62 96 GLY A CA 1
ATOM 760 C C . GLY A 1 96 ? -14.328 -3.060 -21.864 1.00 90.62 96 GLY A C 1
ATOM 761 O O . GLY A 1 96 ? -14.102 -4.257 -22.015 1.00 90.62 96 GLY A O 1
ATOM 762 N N . ARG A 1 97 ? -13.661 -2.134 -22.564 1.00 94.19 97 ARG A N 1
ATOM 763 C CA . ARG A 1 97 ? -12.598 -2.448 -23.535 1.00 94.19 97 ARG A CA 1
ATOM 764 C C . ARG A 1 97 ? -11.239 -2.461 -22.842 1.00 94.19 97 ARG A C 1
ATOM 766 O O . ARG A 1 97 ? -10.965 -1.586 -22.022 1.00 94.19 97 ARG A O 1
ATOM 773 N N . ARG A 1 98 ? -10.400 -3.444 -23.175 1.00 96.00 98 ARG A N 1
ATOM 774 C CA . ARG A 1 98 ? -9.051 -3.620 -22.617 1.00 96.00 98 ARG A CA 1
ATOM 775 C C . ARG A 1 98 ? -8.002 -3.204 -23.644 1.00 96.00 98 ARG A C 1
ATOM 777 O O . ARG A 1 98 ? -8.090 -3.602 -24.801 1.00 96.00 98 ARG A O 1
ATOM 784 N N . TYR A 1 99 ? -7.019 -2.440 -23.194 1.00 94.94 99 TYR A N 1
ATOM 785 C CA . TYR A 1 99 ? -5.842 -2.032 -23.950 1.00 94.94 99 TYR A CA 1
ATOM 786 C C . TYR A 1 99 ? -4.616 -2.494 -23.176 1.00 94.94 99 TYR A C 1
ATOM 788 O O . TYR A 1 99 ? -4.499 -2.193 -21.990 1.00 94.94 99 TYR A O 1
ATOM 796 N N . GLU A 1 100 ? -3.725 -3.235 -23.821 1.00 96.62 100 GLU A N 1
ATOM 797 C CA . GLU A 1 100 ? -2.558 -3.827 -23.170 1.00 96.62 100 GLU A CA 1
ATOM 798 C C . GLU A 1 100 ? -1.279 -3.378 -23.868 1.00 96.62 100 GLU A C 1
ATOM 800 O O . GLU A 1 100 ? -1.208 -3.350 -25.096 1.00 96.62 100 GLU A O 1
ATOM 805 N N . GLN A 1 101 ? -0.269 -3.020 -23.076 1.00 96.12 101 GLN A N 1
ATOM 806 C CA . GLN A 1 101 ? 1.045 -2.636 -23.574 1.00 96.12 101 GLN A CA 1
ATOM 807 C C . GLN A 1 101 ? 2.145 -3.300 -22.734 1.00 96.12 101 GLN A C 1
ATOM 809 O O . GLN A 1 101 ? 2.087 -3.240 -21.500 1.00 96.12 101 GLN A O 1
ATOM 814 N N . PRO A 1 102 ? 3.156 -3.926 -23.365 1.00 96.75 102 PRO A N 1
ATOM 815 C CA . PRO A 1 102 ? 4.278 -4.497 -22.636 1.00 96.75 102 PRO A CA 1
ATOM 816 C C . PRO A 1 102 ? 5.175 -3.396 -22.056 1.00 96.75 102 PRO A C 1
ATOM 818 O O . PRO A 1 102 ? 5.450 -2.383 -22.700 1.00 96.75 102 PRO A O 1
ATOM 821 N N . LEU A 1 103 ? 5.680 -3.631 -20.849 1.00 96.00 103 LEU A N 1
ATOM 822 C CA . LEU A 1 103 ? 6.629 -2.788 -20.132 1.00 96.00 103 LEU A CA 1
ATOM 823 C C . LEU A 1 103 ? 7.806 -3.651 -19.670 1.00 96.00 103 LEU A C 1
ATOM 825 O O . LEU A 1 103 ? 7.624 -4.623 -18.944 1.00 96.00 103 LEU A O 1
ATOM 829 N N . THR A 1 104 ? 9.025 -3.298 -20.074 1.00 97.00 104 THR A N 1
ATOM 830 C CA . THR A 1 104 ? 10.239 -3.987 -19.611 1.00 97.00 104 THR A CA 1
ATOM 831 C C . THR A 1 104 ? 10.953 -3.133 -18.575 1.00 97.00 104 THR A C 1
ATOM 833 O O . THR A 1 104 ? 11.463 -2.060 -18.894 1.00 97.00 104 THR A O 1
ATOM 836 N N . ILE A 1 105 ? 11.018 -3.623 -17.341 1.00 95.75 105 ILE A N 1
ATOM 837 C CA . ILE A 1 105 ? 11.762 -3.008 -16.243 1.00 95.75 105 ILE A CA 1
ATOM 838 C C . ILE A 1 105 ? 13.155 -3.627 -16.209 1.00 95.75 105 ILE A C 1
ATOM 840 O O . ILE A 1 105 ? 13.302 -4.848 -16.165 1.00 95.75 105 ILE A O 1
ATOM 844 N N . ARG A 1 106 ? 14.190 -2.787 -16.219 1.00 94.56 106 ARG A N 1
ATOM 845 C CA . ARG A 1 106 ? 15.592 -3.218 -16.172 1.00 94.56 106 ARG A CA 1
ATOM 846 C C . ARG A 1 106 ? 16.246 -2.702 -14.901 1.00 94.56 106 ARG A C 1
ATOM 848 O O . ARG A 1 106 ? 15.939 -1.602 -14.451 1.00 94.56 106 ARG A O 1
ATOM 855 N N . LEU A 1 107 ? 17.161 -3.496 -14.356 1.00 94.62 107 LEU A N 1
ATOM 856 C CA . LEU A 1 107 ? 18.019 -3.059 -13.263 1.00 94.62 107 LEU A CA 1
ATOM 857 C C . LEU A 1 107 ? 18.977 -1.966 -13.761 1.00 94.62 107 LEU A C 1
ATOM 859 O O . LEU A 1 107 ? 19.470 -2.050 -14.890 1.00 94.62 107 LEU A O 1
ATOM 863 N N . ASP A 1 108 ? 19.255 -0.968 -12.921 1.00 93.56 108 ASP A N 1
ATOM 864 C CA . ASP A 1 108 ? 20.293 0.026 -13.205 1.00 93.56 108 ASP A CA 1
ATOM 865 C C . ASP A 1 108 ? 21.655 -0.686 -13.380 1.00 93.56 108 ASP A C 1
ATOM 867 O O . ASP A 1 108 ? 22.090 -1.390 -12.463 1.00 93.56 108 ASP A O 1
ATOM 871 N N . PRO A 1 109 ? 22.361 -0.501 -14.517 1.00 93.75 109 PRO A N 1
ATOM 872 C CA . PRO A 1 109 ? 23.659 -1.131 -14.786 1.00 93.75 109 PRO A CA 1
ATOM 873 C C . PRO A 1 109 ? 24.749 -0.866 -13.736 1.00 93.75 109 PRO A C 1
ATOM 875 O O . PRO A 1 109 ? 25.756 -1.579 -13.692 1.00 93.75 109 PRO A O 1
ATOM 878 N N . ARG A 1 110 ? 24.596 0.176 -12.914 1.00 95.81 110 ARG A N 1
ATOM 879 C CA . ARG A 1 110 ? 25.543 0.532 -11.848 1.00 95.81 110 ARG A CA 1
ATOM 880 C C . ARG A 1 110 ? 25.373 -0.330 -10.600 1.00 95.81 110 ARG A C 1
ATOM 882 O O . ARG A 1 110 ? 26.309 -0.439 -9.809 1.00 95.81 110 ARG A O 1
ATOM 889 N N . VAL A 1 111 ? 24.213 -0.957 -10.424 1.00 93.19 111 VAL A N 1
ATOM 890 C CA . VAL A 1 111 ? 23.909 -1.772 -9.249 1.00 93.19 111 VAL A CA 1
ATOM 891 C C . VAL A 1 111 ? 24.449 -3.184 -9.455 1.00 93.19 111 VAL A C 1
ATOM 893 O O . VAL A 1 111 ? 24.090 -3.887 -10.397 1.00 93.19 111 VAL A O 1
ATOM 896 N N . ARG A 1 112 ? 25.327 -3.620 -8.547 1.00 92.62 112 ARG A N 1
ATOM 897 C CA . ARG A 1 112 ? 25.904 -4.969 -8.543 1.00 92.62 112 ARG A CA 1
ATOM 898 C C . ARG A 1 112 ? 25.185 -5.828 -7.504 1.00 92.62 112 ARG A C 1
ATOM 900 O O . ARG A 1 112 ? 25.658 -5.975 -6.384 1.00 92.62 112 ARG A O 1
ATOM 907 N N . ILE A 1 113 ? 24.032 -6.375 -7.877 1.00 93.81 113 ILE A N 1
ATOM 908 C CA . ILE A 1 113 ? 23.264 -7.320 -7.056 1.00 93.81 113 ILE A CA 1
ATOM 909 C C . ILE A 1 113 ? 22.845 -8.518 -7.907 1.00 93.81 113 ILE A C 1
ATOM 911 O O . ILE A 1 113 ? 22.637 -8.390 -9.112 1.00 93.81 113 ILE A O 1
ATOM 915 N N . THR A 1 114 ? 22.759 -9.693 -7.290 1.00 95.25 114 THR A N 1
ATOM 916 C CA . THR A 1 114 ? 22.270 -10.900 -7.961 1.00 95.25 114 THR A CA 1
ATOM 917 C C . THR A 1 114 ? 20.744 -10.919 -7.981 1.00 95.25 114 THR A C 1
ATOM 919 O O . THR A 1 114 ? 20.094 -10.412 -7.064 1.00 95.25 114 THR A O 1
ATOM 922 N N . ASP A 1 115 ? 20.154 -11.593 -8.969 1.00 92.88 115 ASP A N 1
ATOM 923 C CA . ASP A 1 115 ? 18.700 -11.798 -9.023 1.00 92.88 115 ASP A CA 1
ATOM 924 C C . ASP A 1 115 ? 18.165 -12.486 -7.759 1.00 92.88 115 ASP A C 1
ATOM 926 O O . ASP A 1 115 ? 17.068 -12.189 -7.291 1.00 92.88 115 ASP A O 1
ATOM 930 N N . ALA A 1 116 ? 18.950 -13.397 -7.172 1.00 95.88 116 ALA A N 1
ATOM 931 C CA . ALA A 1 116 ? 18.616 -14.043 -5.906 1.00 95.88 116 ALA A CA 1
ATOM 932 C C . ALA A 1 116 ? 18.546 -13.036 -4.743 1.00 95.88 116 ALA A C 1
ATOM 934 O O . ALA A 1 116 ? 17.642 -13.124 -3.914 1.00 95.88 116 ALA A O 1
ATOM 935 N N . GLY A 1 117 ? 19.454 -12.055 -4.708 1.00 96.00 117 GLY A N 1
ATOM 936 C CA . GLY A 1 117 ? 19.430 -10.970 -3.728 1.00 96.00 117 GLY A CA 1
ATOM 937 C C . GLY A 1 117 ? 18.181 -10.099 -3.858 1.00 96.00 117 GLY A C 1
ATOM 938 O O . GLY A 1 117 ? 17.507 -9.852 -2.861 1.00 96.00 117 GLY A O 1
ATOM 939 N N . LEU A 1 118 ? 17.816 -9.716 -5.086 1.00 96.00 118 LEU A N 1
ATOM 940 C CA . LEU A 1 118 ? 16.596 -8.943 -5.352 1.00 96.00 118 LEU A CA 1
ATOM 941 C C . LEU A 1 118 ? 15.329 -9.707 -4.950 1.00 96.00 118 LEU A C 1
ATOM 943 O O . LEU A 1 118 ? 14.444 -9.147 -4.307 1.00 96.00 118 LEU A O 1
ATOM 947 N N . ARG A 1 119 ? 15.252 -11.004 -5.274 1.00 95.94 119 ARG A N 1
ATOM 948 C CA . ARG A 1 119 ? 14.130 -11.862 -4.857 1.00 95.94 119 ARG A CA 1
ATOM 949 C C . ARG A 1 119 ? 14.018 -11.964 -3.339 1.00 95.94 119 ARG A C 1
ATOM 951 O O . ARG A 1 119 ? 12.911 -11.884 -2.821 1.00 95.94 119 ARG A O 1
ATOM 958 N N . SER A 1 120 ? 15.143 -12.107 -2.640 1.00 97.12 120 SER A N 1
ATOM 959 C CA . SER A 1 120 ? 15.175 -12.141 -1.173 1.00 97.12 120 SER A CA 1
ATOM 960 C C . SER A 1 120 ? 14.674 -10.826 -0.564 1.00 97.12 120 SER A C 1
ATOM 962 O O . SER A 1 120 ? 13.834 -10.835 0.334 1.00 97.12 120 SER A O 1
ATOM 964 N N . GLN A 1 121 ?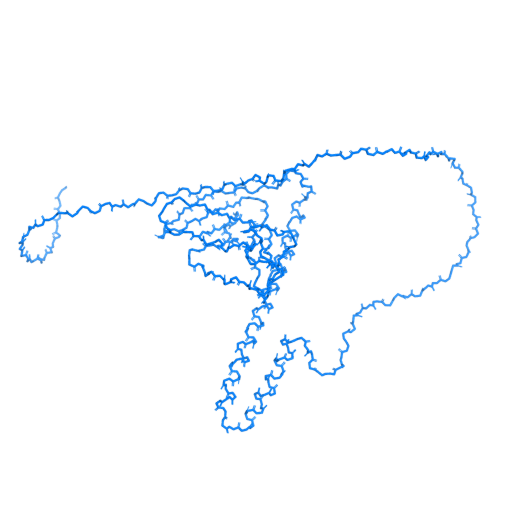 15.114 -9.685 -1.107 1.00 96.12 121 GLN A N 1
ATOM 965 C CA . GLN A 1 121 ? 14.640 -8.368 -0.679 1.00 96.12 121 GLN A CA 1
ATOM 966 C C . GLN A 1 121 ? 13.128 -8.211 -0.886 1.00 96.12 121 GLN A C 1
ATOM 968 O O . GLN A 1 121 ? 12.439 -7.731 0.016 1.00 96.12 121 GLN A O 1
ATOM 973 N N . LEU A 1 122 ? 12.605 -8.640 -2.041 1.00 96.44 122 LEU A N 1
ATOM 974 C CA . LEU A 1 122 ? 11.168 -8.615 -2.299 1.00 96.44 122 LEU A CA 1
ATOM 975 C C . LEU A 1 122 ? 10.401 -9.527 -1.330 1.00 96.44 122 LEU A C 1
ATOM 977 O O . LEU A 1 122 ? 9.408 -9.083 -0.767 1.00 96.44 122 LEU A O 1
ATOM 981 N N . ASP A 1 123 ? 10.839 -10.771 -1.118 1.00 97.00 123 ASP A N 1
ATOM 982 C CA . ASP A 1 123 ? 10.160 -11.727 -0.226 1.00 97.00 123 ASP A CA 1
ATOM 983 C C . ASP A 1 123 ? 10.053 -11.185 1.206 1.00 97.00 123 ASP A C 1
ATOM 985 O O . ASP A 1 123 ? 8.973 -11.189 1.797 1.00 97.00 123 ASP A O 1
ATOM 989 N N . ILE A 1 124 ? 11.144 -10.628 1.739 1.00 97.69 124 ILE A N 1
ATOM 990 C CA . ILE A 1 124 ? 11.135 -9.986 3.058 1.00 97.69 124 ILE A CA 1
ATOM 991 C C . ILE A 1 124 ? 10.192 -8.777 3.062 1.00 97.69 124 ILE A C 1
ATOM 993 O O . ILE A 1 124 ? 9.374 -8.645 3.975 1.00 97.69 124 ILE A O 1
ATOM 997 N N . GLY A 1 125 ? 10.270 -7.922 2.038 1.00 96.88 125 GLY A N 1
ATOM 998 C CA . GLY A 1 125 ? 9.417 -6.742 1.916 1.00 96.88 125 GLY A CA 1
ATOM 999 C C . GLY A 1 125 ? 7.930 -7.096 1.892 1.00 96.88 125 GLY A C 1
ATOM 1000 O O . GLY A 1 125 ? 7.149 -6.498 2.627 1.00 96.88 125 GLY A O 1
ATOM 1001 N N . VAL A 1 126 ? 7.535 -8.095 1.100 1.00 96.00 126 VAL A N 1
ATOM 1002 C CA . VAL A 1 126 ? 6.145 -8.572 1.020 1.00 96.00 126 VAL A CA 1
ATOM 1003 C C . VAL A 1 126 ? 5.680 -9.100 2.372 1.00 96.00 126 VAL A C 1
ATOM 1005 O O . VAL A 1 126 ? 4.621 -8.701 2.844 1.00 96.00 126 VAL A O 1
ATOM 10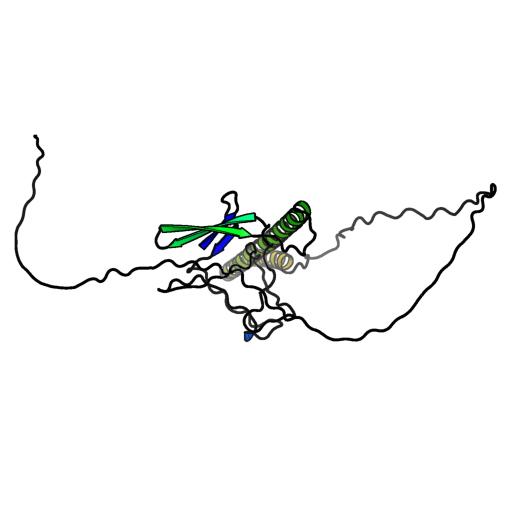08 N N . ARG A 1 127 ? 6.492 -9.911 3.060 1.00 97.06 127 ARG A N 1
ATOM 1009 C CA . ARG A 1 127 ? 6.134 -10.428 4.392 1.00 97.06 127 ARG A CA 1
ATOM 1010 C C . ARG A 1 127 ? 5.938 -9.320 5.423 1.00 97.06 127 ARG A C 1
ATOM 1012 O O . ARG A 1 127 ? 5.017 -9.412 6.232 1.00 97.06 127 ARG A O 1
ATOM 1019 N N . MET A 1 128 ? 6.785 -8.289 5.406 1.00 96.25 128 MET A N 1
ATOM 1020 C CA . MET A 1 128 ? 6.637 -7.122 6.283 1.00 96.25 128 MET A CA 1
ATOM 1021 C C . MET A 1 128 ? 5.367 -6.337 5.949 1.00 96.25 128 MET A C 1
ATOM 1023 O O . MET A 1 128 ? 4.585 -6.028 6.844 1.00 96.25 128 MET A O 1
ATOM 1027 N N . ASN A 1 129 ? 5.123 -6.081 4.664 1.00 95.69 129 ASN A N 1
ATOM 1028 C CA . ASN A 1 129 ? 3.933 -5.389 4.179 1.00 95.69 129 ASN A CA 1
ATOM 1029 C C . ASN A 1 129 ? 2.635 -6.108 4.589 1.00 95.69 129 ASN A C 1
ATOM 1031 O O . ASN A 1 129 ? 1.688 -5.485 5.076 1.00 95.69 129 ASN A O 1
ATOM 1035 N N . ASP A 1 130 ? 2.615 -7.433 4.448 1.00 95.19 130 ASP A N 1
ATOM 1036 C CA . ASP A 1 130 ? 1.481 -8.281 4.811 1.00 95.19 130 ASP A CA 1
ATOM 1037 C C . ASP A 1 130 ? 1.303 -8.393 6.330 1.00 95.19 130 ASP A C 1
ATOM 1039 O O . ASP A 1 130 ? 0.180 -8.523 6.813 1.00 95.19 130 ASP A O 1
ATOM 1043 N N . ALA A 1 131 ? 2.386 -8.364 7.112 1.00 95.81 131 ALA A N 1
ATOM 1044 C CA . ALA A 1 131 ? 2.303 -8.308 8.572 1.00 95.81 131 ALA A CA 1
ATOM 1045 C C . ALA A 1 131 ? 1.675 -6.987 9.040 1.00 95.81 131 ALA A C 1
ATOM 1047 O O . ALA A 1 131 ? 0.666 -7.019 9.736 1.00 95.81 131 ALA A O 1
ATOM 1048 N N . ILE A 1 132 ? 2.181 -5.848 8.557 1.00 95.38 132 ILE A N 1
ATOM 1049 C CA . ILE A 1 132 ? 1.653 -4.517 8.898 1.00 95.38 132 ILE A CA 1
ATOM 1050 C C . ILE A 1 132 ? 0.174 -4.403 8.511 1.00 95.38 132 ILE A C 1
ATOM 1052 O O . ILE A 1 132 ? -0.649 -3.948 9.303 1.00 95.38 132 ILE A O 1
ATOM 1056 N N . SER A 1 133 ? -0.187 -4.866 7.312 1.00 94.69 133 SER A N 1
ATOM 1057 C CA . SER A 1 133 ? -1.575 -4.817 6.841 1.00 94.69 133 SER A CA 1
ATOM 1058 C C . SER A 1 133 ? -2.513 -5.690 7.683 1.00 94.69 133 SER A C 1
ATOM 1060 O O . SER A 1 133 ? -3.660 -5.305 7.916 1.00 94.69 133 SER A O 1
ATOM 1062 N N . ARG A 1 134 ? -2.042 -6.853 8.158 1.00 94.81 134 ARG A N 1
ATOM 1063 C CA . ARG A 1 134 ? -2.807 -7.720 9.069 1.00 94.81 134 ARG A CA 1
ATOM 1064 C C . ARG A 1 134 ? -2.992 -7.080 10.440 1.00 94.81 134 ARG A C 1
ATOM 1066 O O . ARG A 1 134 ? -4.106 -7.105 10.955 1.00 94.81 134 ARG A O 1
ATOM 1073 N N . ASP A 1 135 ? -1.947 -6.471 10.991 1.00 94.06 135 ASP A N 1
ATOM 1074 C CA . ASP A 1 135 ? -2.018 -5.782 12.283 1.00 94.06 135 ASP A CA 1
ATOM 1075 C C . ASP A 1 135 ? -2.984 -4.591 12.218 1.00 94.06 135 ASP A C 1
ATOM 1077 O O . ASP A 1 135 ? -3.829 -4.415 13.097 1.00 94.06 135 ASP A O 1
ATOM 1081 N N . PHE A 1 136 ? -2.936 -3.816 11.130 1.00 94.38 136 PHE A N 1
ATOM 1082 C CA . PHE A 1 136 ? -3.880 -2.727 10.887 1.00 94.38 136 PHE A CA 1
ATOM 1083 C C . PHE A 1 136 ? -5.331 -3.218 10.813 1.00 94.38 136 PHE A C 1
ATOM 1085 O O . PHE A 1 136 ? -6.218 -2.595 11.402 1.00 94.38 136 PHE A O 1
ATOM 1092 N N . ALA A 1 137 ? -5.586 -4.319 10.099 1.00 94.69 137 ALA A N 1
ATOM 1093 C CA . ALA A 1 137 ? -6.923 -4.902 10.006 1.00 94.69 137 ALA A CA 1
ATOM 1094 C C . ALA A 1 137 ? -7.426 -5.348 11.388 1.00 94.69 137 ALA A C 1
ATOM 1096 O O . ALA A 1 137 ? -8.517 -4.958 11.790 1.00 94.69 137 ALA A O 1
ATOM 1097 N N . ALA A 1 138 ? -6.592 -6.053 12.158 1.00 93.88 138 ALA A N 1
ATOM 1098 C CA . ALA A 1 138 ? -6.939 -6.503 13.504 1.00 93.88 138 ALA A CA 1
ATOM 1099 C C . ALA A 1 138 ? -7.248 -5.336 14.459 1.00 93.88 138 ALA A C 1
ATOM 1101 O O . ALA A 1 138 ? -8.219 -5.393 15.214 1.00 93.88 138 ALA A O 1
ATOM 1102 N N . LEU A 1 139 ? -6.462 -4.254 14.413 1.00 94.12 139 LEU A N 1
ATOM 1103 C CA . LEU A 1 139 ? -6.722 -3.054 15.216 1.00 94.12 139 LEU A CA 1
ATOM 1104 C C . LEU A 1 139 ? -7.984 -2.312 14.766 1.00 94.12 139 LEU A C 1
ATOM 1106 O O . LEU A 1 139 ? -8.728 -1.803 15.605 1.00 94.12 139 LEU A O 1
ATOM 1110 N N . SER A 1 140 ? -8.244 -2.258 13.460 1.00 93.50 140 SER A N 1
ATOM 1111 C CA . SER A 1 140 ? -9.463 -1.651 12.912 1.00 93.50 140 SER A CA 1
ATOM 1112 C C . SER A 1 140 ? -10.708 -2.417 13.359 1.00 93.50 140 SER A C 1
ATOM 1114 O O . SER A 1 140 ? -11.674 -1.808 13.825 1.00 93.50 140 SER A O 1
ATOM 1116 N N . ASP A 1 141 ? -10.654 -3.748 13.302 1.00 93.75 141 ASP A N 1
ATOM 1117 C CA . ASP A 1 141 ? -11.727 -4.626 13.761 1.00 93.75 141 ASP A CA 1
ATOM 1118 C C . ASP A 1 141 ? -11.960 -4.451 15.264 1.00 93.75 141 ASP A C 1
ATOM 1120 O O . ASP A 1 141 ? -13.095 -4.217 15.683 1.00 93.75 141 ASP A O 1
ATOM 1124 N N . LEU A 1 142 ? -10.893 -4.451 16.071 1.00 94.38 142 LEU A N 1
ATOM 1125 C CA . LEU A 1 142 ? -10.970 -4.214 17.514 1.00 94.38 142 LEU A CA 1
ATOM 1126 C C . LEU A 1 142 ? -11.634 -2.864 17.823 1.00 94.38 142 LEU A C 1
ATOM 1128 O O . LEU A 1 142 ? -12.566 -2.804 18.626 1.00 94.38 142 LEU A O 1
ATOM 1132 N N . ARG A 1 143 ? -11.213 -1.780 17.161 1.00 93.25 143 ARG A N 1
ATOM 1133 C CA . ARG A 1 143 ? -11.812 -0.444 17.339 1.00 93.25 143 ARG A CA 1
ATOM 1134 C C . ARG A 1 143 ? -13.290 -0.420 16.967 1.00 93.25 143 ARG A C 1
ATOM 1136 O O . ARG A 1 143 ? -14.087 0.180 17.688 1.00 93.25 143 ARG A O 1
ATOM 1143 N N . SER A 1 144 ? -13.668 -1.095 15.882 1.00 94.00 144 SER A N 1
ATOM 1144 C CA . SER A 1 144 ? -15.071 -1.201 15.471 1.00 94.00 144 SER A CA 1
ATOM 1145 C C . SER A 1 144 ? -15.916 -1.936 16.520 1.00 94.00 144 SER A C 1
ATOM 1147 O O . SER A 1 144 ? -16.988 -1.461 16.896 1.00 94.00 144 SER A O 1
ATOM 1149 N N . GLN A 1 145 ? -15.396 -3.034 17.078 1.00 93.31 145 GLN A N 1
ATOM 1150 C CA . GLN A 1 145 ? -16.059 -3.809 18.125 1.00 93.31 145 GLN A CA 1
ATOM 1151 C C . GLN A 1 145 ? -16.211 -3.001 19.410 1.00 93.31 145 GLN A C 1
ATOM 1153 O O . GLN A 1 145 ? -17.291 -2.994 19.994 1.00 93.31 145 GLN A O 1
ATOM 1158 N N . ARG A 1 146 ? -15.179 -2.260 19.823 1.00 93.00 146 ARG A N 1
ATOM 1159 C CA . ARG A 1 146 ? -15.268 -1.346 20.973 1.00 93.00 146 ARG A CA 1
ATOM 1160 C C . ARG A 1 146 ? -16.328 -0.264 20.764 1.00 93.00 146 ARG A C 1
ATOM 1162 O O . ARG A 1 146 ? -17.088 0.036 21.684 1.00 93.00 146 ARG A O 1
ATOM 1169 N N . GLY A 1 147 ? -16.443 0.266 19.544 1.00 92.06 147 GLY A N 1
ATOM 1170 C CA . GLY A 1 147 ? -17.529 1.170 19.161 1.00 92.06 147 GLY A CA 1
ATOM 1171 C C . GLY A 1 147 ? -18.913 0.538 19.352 1.00 92.06 147 GLY A C 1
ATOM 1172 O O . GLY A 1 147 ? -19.779 1.133 19.992 1.00 92.06 147 GLY A O 1
ATOM 1173 N N . LEU A 1 148 ? -19.106 -0.697 18.880 1.00 91.62 148 LEU A N 1
ATOM 1174 C CA . LEU A 1 148 ? -20.361 -1.437 19.056 1.00 91.62 148 LEU A CA 1
ATOM 1175 C C . LEU A 1 148 ? -20.662 -1.729 20.533 1.00 91.62 148 LEU A C 1
ATOM 1177 O O . LEU A 1 148 ? -21.780 -1.481 20.984 1.00 91.62 148 LEU A O 1
ATOM 1181 N N . LEU A 1 149 ? -19.674 -2.182 21.309 1.00 91.44 149 LEU A N 1
ATOM 1182 C CA . LEU A 1 149 ? -19.828 -2.439 22.745 1.00 91.44 149 LEU A CA 1
ATOM 1183 C C . LEU A 1 149 ? -20.258 -1.179 23.498 1.00 91.44 149 LEU A C 1
ATOM 1185 O O . LEU A 1 149 ? -21.124 -1.252 24.370 1.00 91.44 149 LEU A O 1
ATOM 1189 N N . ARG A 1 150 ? -19.716 -0.013 23.128 1.00 89.25 150 ARG A N 1
ATOM 1190 C CA . ARG A 1 150 ? -20.133 1.271 23.698 1.00 89.25 150 ARG A CA 1
ATOM 1191 C C . ARG A 1 150 ? -21.608 1.563 23.421 1.00 89.25 150 ARG A C 1
ATOM 1193 O O . ARG A 1 150 ? -22.337 1.875 24.358 1.00 89.25 150 ARG A O 1
ATOM 1200 N N . THR A 1 151 ? -22.066 1.389 22.181 1.00 90.94 151 THR A N 1
ATOM 1201 C CA . THR A 1 151 ? -23.488 1.593 21.841 1.00 90.94 151 THR A CA 1
ATOM 1202 C C . THR A 1 151 ? -24.412 0.610 22.566 1.00 90.94 151 THR A C 1
ATOM 1204 O O . THR A 1 151 ? -25.468 0.995 23.063 1.00 90.94 151 THR A O 1
ATOM 1207 N N . GLN A 1 152 ? -24.002 -0.656 22.703 1.00 89.06 152 GLN A N 1
ATOM 1208 C CA . GLN A 1 152 ? -24.775 -1.670 23.425 1.00 89.06 152 GLN A CA 1
ATOM 1209 C C . GLN A 1 152 ? -24.840 -1.383 24.925 1.00 89.06 152 GLN A C 1
ATOM 1211 O O . GLN A 1 152 ? -25.883 -1.589 25.542 1.00 89.06 152 GLN A O 1
ATOM 1216 N N . ARG A 1 153 ? -23.753 -0.865 25.507 1.00 87.00 153 ARG A N 1
ATOM 1217 C CA . ARG A 1 153 ? -23.714 -0.432 26.905 1.00 87.00 153 ARG A CA 1
ATOM 1218 C C . ARG A 1 153 ? -24.688 0.715 27.163 1.00 87.00 153 ARG A C 1
ATOM 1220 O O . ARG A 1 153 ? -25.387 0.683 28.169 1.00 87.00 153 ARG A O 1
ATOM 1227 N N . GLU A 1 154 ? -24.750 1.700 26.271 1.00 85.06 154 GLU A N 1
ATOM 1228 C CA . GLU A 1 154 ? -25.678 2.836 26.383 1.00 85.06 154 GLU A CA 1
ATOM 1229 C C . GLU A 1 154 ? -27.153 2.391 26.289 1.00 85.06 154 GLU A C 1
ATOM 1231 O O . GLU A 1 154 ? -28.021 2.996 26.916 1.00 85.06 154 GLU A O 1
ATOM 1236 N N . GLY A 1 155 ? -27.439 1.297 25.572 1.00 86.06 155 GLY A N 1
ATOM 1237 C CA . GLY A 1 155 ? -28.773 0.689 25.481 1.00 86.06 155 GLY A CA 1
ATOM 1238 C C . GLY A 1 155 ? -29.099 -0.377 26.541 1.00 86.06 155 GLY A C 1
ATOM 1239 O O . GLY A 1 155 ? -30.229 -0.877 26.572 1.00 86.06 155 GLY A O 1
ATOM 1240 N N . ALA A 1 156 ? -28.146 -0.765 27.394 1.00 84.75 156 ALA A N 1
ATOM 1241 C CA . ALA A 1 156 ? -28.324 -1.854 28.351 1.00 84.75 156 ALA A CA 1
ATOM 1242 C C . ALA A 1 156 ? -29.191 -1.425 29.547 1.00 84.75 156 ALA A C 1
ATOM 1244 O O . ALA A 1 156 ? -28.883 -0.470 30.253 1.00 84.75 156 ALA A O 1
ATOM 1245 N N . LYS A 1 157 ? -30.272 -2.173 29.809 1.00 79.69 157 LYS A N 1
ATOM 1246 C CA . LYS A 1 157 ? -31.182 -1.925 30.947 1.00 79.69 157 LYS A CA 1
ATOM 1247 C C . LYS A 1 157 ? -30.779 -2.664 32.228 1.00 79.69 157 LYS A C 1
ATOM 1249 O O . LYS A 1 157 ? -31.134 -2.227 33.316 1.00 79.69 157 LYS A O 1
ATOM 1254 N N . ALA A 1 158 ? -30.073 -3.788 32.097 1.00 85.62 158 ALA A N 1
ATOM 1255 C CA . ALA A 1 158 ? -29.606 -4.599 33.219 1.00 85.62 158 ALA A CA 1
ATOM 1256 C C . ALA A 1 158 ? -28.174 -4.205 33.605 1.00 85.62 158 ALA A C 1
ATOM 1258 O O . ALA A 1 158 ? -27.292 -4.135 32.744 1.00 85.62 158 ALA A O 1
ATOM 1259 N N . LYS A 1 159 ? -27.945 -3.972 34.901 1.00 83.56 159 LYS A N 1
ATOM 1260 C CA . LYS A 1 159 ? -26.663 -3.486 35.428 1.00 83.56 159 LYS A CA 1
ATOM 1261 C C . LYS A 1 159 ? -25.546 -4.515 35.247 1.00 83.56 159 LYS A C 1
ATOM 1263 O O . LYS A 1 159 ? -24.448 -4.161 34.843 1.00 83.56 159 LYS A O 1
ATOM 1268 N N . GLU A 1 160 ? -25.855 -5.792 35.438 1.00 86.88 160 GLU A N 1
ATOM 1269 C CA . GLU A 1 160 ? -24.911 -6.906 35.317 1.00 86.88 160 GLU A CA 1
ATOM 1270 C C . GLU A 1 160 ? -24.357 -7.035 33.888 1.00 86.88 160 GLU A C 1
ATOM 1272 O O . GLU A 1 160 ? -23.175 -7.326 33.679 1.00 86.88 160 GLU A O 1
ATOM 1277 N N . VAL A 1 161 ? -25.206 -6.773 32.889 1.00 86.19 161 VAL A N 1
ATOM 1278 C CA . VAL A 1 161 ? -24.810 -6.760 31.474 1.00 86.19 161 VAL A CA 1
ATOM 1279 C C . VAL A 1 161 ? -23.920 -5.552 31.191 1.00 86.19 161 VAL A C 1
ATOM 1281 O O . VAL A 1 161 ? -22.886 -5.697 30.543 1.00 86.19 161 VAL A O 1
ATOM 1284 N N . ALA A 1 162 ? -24.270 -4.375 31.718 1.00 87.50 162 ALA A N 1
ATOM 1285 C CA . ALA A 1 162 ? -23.450 -3.177 31.572 1.00 87.50 162 ALA A CA 1
ATOM 1286 C C . ALA A 1 162 ? -22.055 -3.349 32.203 1.00 87.50 162 ALA A C 1
ATOM 1288 O O . ALA A 1 162 ? -21.060 -2.995 31.572 1.00 87.50 162 ALA A O 1
ATOM 1289 N N . ASP A 1 163 ? -21.966 -3.949 33.392 1.00 88.25 163 ASP A N 1
ATOM 1290 C CA . ASP A 1 163 ? -20.697 -4.199 34.087 1.00 88.25 163 ASP A CA 1
ATOM 1291 C C . ASP A 1 163 ? -19.817 -5.205 33.319 1.00 88.25 163 ASP A C 1
ATOM 1293 O O . ASP A 1 163 ? -18.611 -4.995 33.162 1.00 88.25 163 ASP A O 1
ATOM 1297 N N . SER A 1 164 ? -20.420 -6.252 32.743 1.00 88.88 164 SER A N 1
ATOM 1298 C CA . SER A 1 164 ? -19.712 -7.230 31.900 1.00 88.88 164 SER A CA 1
ATOM 1299 C C . SER A 1 164 ? -19.164 -6.601 30.611 1.00 88.88 164 SER A C 1
ATOM 1301 O O . SER A 1 164 ? -18.039 -6.896 30.201 1.00 88.88 164 SER A O 1
ATOM 1303 N N . LEU A 1 165 ? -19.922 -5.691 29.987 1.00 90.75 165 LEU A N 1
ATOM 1304 C CA . LEU A 1 165 ? -19.479 -4.951 28.800 1.00 90.75 165 LEU A CA 1
ATOM 1305 C C . LEU A 1 165 ? -18.321 -3.994 29.118 1.00 90.75 165 LEU A C 1
ATOM 1307 O O . LEU A 1 165 ? -17.411 -3.850 28.304 1.00 90.75 165 LEU A O 1
ATOM 1311 N N . VAL A 1 166 ? -18.318 -3.374 30.303 1.00 90.75 166 VAL A N 1
ATOM 1312 C CA . VAL A 1 166 ? -17.199 -2.535 30.769 1.00 90.75 166 VAL A CA 1
ATOM 1313 C C . VAL A 1 166 ? -15.938 -3.362 30.975 1.00 90.75 166 VAL A C 1
ATOM 1315 O O . VAL A 1 166 ? -14.862 -2.955 30.535 1.00 90.75 166 VAL A O 1
ATOM 1318 N N . ALA A 1 167 ? -16.061 -4.529 31.612 1.00 90.94 167 ALA A N 1
ATOM 1319 C CA . ALA A 1 167 ? -14.936 -5.436 31.789 1.00 90.94 167 ALA A CA 1
ATOM 1320 C C . ALA A 1 167 ? -14.346 -5.840 30.428 1.00 90.94 167 ALA A C 1
ATOM 1322 O O . ALA A 1 167 ? -13.136 -5.713 30.230 1.00 90.94 167 ALA A O 1
ATOM 1323 N N . LEU A 1 168 ? -15.189 -6.221 29.462 1.00 91.69 168 LEU A N 1
ATOM 1324 C CA . LEU A 1 168 ? -14.742 -6.575 28.114 1.00 91.69 168 LEU A CA 1
ATOM 1325 C C . LEU A 1 168 ? -14.065 -5.393 27.398 1.00 91.69 168 LEU A C 1
ATOM 1327 O O . LEU A 1 168 ? -12.956 -5.559 26.892 1.00 91.69 168 LEU A O 1
ATOM 1331 N N . ASP A 1 169 ? -14.660 -4.195 27.410 1.00 91.69 169 ASP A N 1
ATOM 1332 C CA . ASP A 1 169 ? -14.049 -3.002 26.802 1.00 91.69 169 ASP A CA 1
ATOM 1333 C C . ASP A 1 169 ? -12.675 -2.688 27.413 1.00 91.69 169 ASP A C 1
ATOM 1335 O O . ASP A 1 169 ? -11.732 -2.382 26.683 1.00 91.69 169 ASP A O 1
ATOM 1339 N N . SER A 1 170 ? -12.516 -2.850 28.731 1.00 90.19 170 SER A N 1
ATOM 1340 C CA . SER A 1 170 ? -11.222 -2.647 29.394 1.00 90.19 170 SER A CA 1
ATOM 1341 C C . SER A 1 170 ? -10.153 -3.645 28.929 1.00 90.19 170 SER A C 1
ATOM 1343 O O . SER A 1 170 ? -9.004 -3.258 28.708 1.00 90.19 170 SER A O 1
ATOM 1345 N N . THR A 1 171 ? -10.524 -4.913 28.704 1.00 91.19 171 THR A N 1
ATOM 1346 C CA . THR A 1 171 ? -9.587 -5.923 28.186 1.00 91.19 171 THR A CA 1
ATOM 1347 C C . THR A 1 171 ? -9.166 -5.617 26.751 1.00 91.19 171 THR A C 1
ATOM 1349 O O . THR A 1 171 ? -7.980 -5.699 26.430 1.00 91.19 171 THR A O 1
ATOM 1352 N N . LEU A 1 172 ? -10.106 -5.184 25.905 1.00 91.31 172 LEU A N 1
ATOM 1353 C CA . LEU A 1 172 ? -9.826 -4.786 24.525 1.00 91.31 172 LEU A CA 1
ATOM 1354 C C . LEU A 1 172 ? -8.970 -3.515 24.464 1.00 91.31 172 LEU A C 1
ATOM 1356 O O . LEU A 1 172 ? -8.048 -3.444 23.655 1.00 91.31 172 LEU A O 1
ATOM 1360 N N . ALA A 1 173 ? -9.207 -2.546 25.350 1.00 90.38 173 ALA A N 1
ATOM 1361 C CA . ALA A 1 173 ? -8.371 -1.353 25.470 1.00 90.38 173 ALA A CA 1
ATOM 1362 C C . ALA A 1 173 ? -6.919 -1.694 25.856 1.00 90.38 173 ALA A C 1
ATOM 1364 O O . ALA A 1 173 ? -5.979 -1.087 25.337 1.00 90.38 173 ALA A O 1
ATOM 1365 N N . GLY A 1 174 ? -6.718 -2.689 26.729 1.00 90.50 174 GLY A N 1
ATOM 1366 C CA . GLY A 1 174 ? -5.383 -3.196 27.068 1.00 90.50 174 GLY A CA 1
ATOM 1367 C C . GLY A 1 174 ? -4.665 -3.828 25.871 1.00 90.50 174 GLY A C 1
ATOM 1368 O O . GLY A 1 174 ? -3.475 -3.597 25.664 1.00 90.50 174 GLY A O 1
ATOM 1369 N N . ILE A 1 175 ? -5.396 -4.572 25.033 1.00 88.69 175 ILE A N 1
ATOM 1370 C CA . ILE A 1 175 ? -4.851 -5.143 23.791 1.00 88.69 175 ILE A CA 1
ATOM 1371 C C . ILE A 1 175 ? -4.482 -4.031 22.799 1.00 88.69 175 ILE A C 1
ATOM 1373 O O . ILE A 1 175 ? -3.380 -4.049 22.256 1.00 88.69 175 ILE A O 1
ATOM 1377 N N . GLU A 1 176 ? -5.361 -3.046 22.597 1.00 88.44 176 GLU A N 1
ATOM 1378 C CA . GLU A 1 176 ? -5.142 -1.940 21.653 1.00 88.44 176 GLU A CA 1
ATOM 1379 C C . GLU A 1 176 ? -3.921 -1.086 22.011 1.00 88.44 176 GLU A C 1
ATOM 1381 O O . GLU A 1 176 ? -3.132 -0.719 21.145 1.00 88.44 176 GLU A O 1
ATOM 1386 N N . THR A 1 177 ? -3.753 -0.771 23.294 1.00 83.69 177 THR A N 1
ATOM 1387 C CA . THR A 1 177 ? -2.656 0.085 23.770 1.00 83.69 177 THR A CA 1
ATOM 1388 C C . THR A 1 177 ? -1.337 -0.668 23.937 1.00 83.69 177 THR A C 1
ATOM 1390 O O . THR A 1 177 ? -0.322 -0.062 24.279 1.00 83.69 177 THR A O 1
ATOM 1393 N N . GLY A 1 178 ? -1.331 -1.995 23.756 1.00 74.94 178 GLY A N 1
ATOM 1394 C CA . GLY A 1 178 ? -0.188 -2.848 24.088 1.00 74.94 178 GLY A CA 1
ATOM 1395 C C . GLY A 1 178 ? 0.141 -2.868 25.586 1.00 74.94 178 GLY A C 1
ATOM 1396 O O . GLY A 1 178 ? 1.105 -3.518 26.005 1.00 74.94 178 GLY A O 1
ATOM 1397 N N . ALA A 1 179 ? -0.665 -2.190 26.408 1.00 58.88 179 ALA A N 1
ATOM 1398 C CA . ALA A 1 179 ? -0.610 -2.269 27.848 1.00 58.88 179 ALA A CA 1
ATOM 1399 C C . ALA A 1 179 ? -1.188 -3.625 28.235 1.00 58.88 179 ALA A C 1
ATOM 1401 O O . ALA A 1 179 ? -2.386 -3.780 28.464 1.00 58.88 179 ALA A O 1
ATOM 1402 N N . ARG A 1 180 ? -0.318 -4.636 28.294 1.00 46.91 180 ARG A N 1
ATOM 1403 C CA . ARG A 1 180 ? -0.630 -5.878 28.998 1.00 46.91 180 ARG A CA 1
ATOM 1404 C C . ARG A 1 180 ? -1.275 -5.512 30.329 1.00 46.91 180 ARG A C 1
ATOM 1406 O O . ARG A 1 180 ? -0.614 -4.955 31.206 1.00 46.91 180 ARG A O 1
ATOM 1413 N N . GLY A 1 181 ? -2.563 -5.820 30.455 1.00 37.69 181 GLY A N 1
ATOM 1414 C CA . GLY A 1 181 ? -3.244 -5.803 31.734 1.00 37.69 181 GLY A CA 1
ATOM 1415 C C . GLY A 1 181 ? -2.433 -6.639 32.721 1.00 37.69 181 GLY A C 1
ATOM 1416 O O . GLY A 1 181 ? -2.108 -7.780 32.422 1.00 37.69 181 GLY A O 1
ATOM 1417 N N . GLY A 1 182 ? -2.052 -6.010 33.832 1.00 36.59 182 GLY A N 1
ATOM 1418 C CA . GLY A 1 182 ? -1.711 -6.597 35.130 1.00 36.59 182 GLY A CA 1
ATOM 1419 C C . GLY A 1 182 ? -0.888 -7.895 35.199 1.00 36.59 182 GLY A C 1
ATOM 1420 O O . GLY A 1 182 ? -1.348 -8.967 34.835 1.00 36.59 182 GLY A O 1
ATOM 1421 N N . ALA A 1 183 ? 0.242 -7.790 35.907 1.00 33.09 183 ALA A N 1
ATOM 1422 C CA . ALA A 1 183 ? 0.978 -8.860 36.594 1.00 33.09 183 ALA A CA 1
ATOM 1423 C C . ALA A 1 183 ? 1.927 -9.753 35.761 1.00 33.09 183 ALA A C 1
ATOM 1425 O O . ALA A 1 183 ? 1.542 -10.643 35.014 1.00 33.09 183 ALA A O 1
ATOM 1426 N N . ALA A 1 184 ? 3.224 -9.517 35.990 1.00 41.22 184 ALA A N 1
ATOM 1427 C CA . ALA A 1 184 ? 4.304 -10.503 36.085 1.00 41.22 184 ALA A CA 1
ATOM 1428 C C . ALA A 1 184 ? 4.102 -11.874 35.396 1.00 41.22 184 ALA A C 1
ATOM 1430 O O . ALA A 1 184 ? 3.735 -12.856 36.030 1.00 41.22 184 ALA A O 1
ATOM 1431 N N . ALA A 1 185 ? 4.527 -11.982 34.139 1.00 34.12 185 ALA A N 1
ATOM 1432 C CA . ALA A 1 185 ? 5.053 -13.232 33.592 1.00 34.12 185 ALA A CA 1
ATOM 1433 C C . ALA A 1 185 ? 6.108 -12.885 32.536 1.00 34.12 185 ALA A C 1
ATOM 1435 O O . ALA A 1 185 ? 5.805 -12.513 31.401 1.00 34.12 185 ALA A O 1
ATOM 1436 N N . GLY A 1 186 ? 7.368 -12.908 32.972 1.00 28.28 186 GLY A N 1
ATOM 1437 C CA . GLY A 1 186 ? 8.522 -12.514 32.181 1.00 28.28 186 GLY A CA 1
ATOM 1438 C C . GLY A 1 186 ? 8.634 -13.321 30.895 1.00 28.28 186 GLY A C 1
ATOM 1439 O O . GLY A 1 186 ? 8.769 -14.544 30.918 1.00 28.28 186 GLY A O 1
ATOM 1440 N N . TRP A 1 187 ? 8.664 -12.614 29.770 1.00 30.22 187 TRP A N 1
ATOM 1441 C CA . TRP A 1 187 ? 9.244 -13.150 28.552 1.00 30.22 187 TRP A CA 1
ATOM 1442 C C . TRP A 1 187 ? 10.746 -13.210 28.802 1.00 30.22 187 TRP A C 1
ATOM 1444 O O . TRP A 1 187 ? 11.466 -12.229 28.626 1.00 30.22 187 TRP A O 1
ATOM 1454 N N . ARG A 1 188 ? 11.218 -14.360 29.295 1.00 29.73 188 ARG A N 1
ATOM 1455 C CA . ARG A 1 188 ? 12.632 -14.703 29.189 1.00 29.73 188 ARG A CA 1
ATOM 1456 C C . ARG A 1 188 ? 12.934 -14.776 27.702 1.00 29.73 188 ARG A C 1
ATOM 1458 O O . ARG A 1 188 ? 12.604 -15.754 27.041 1.00 29.73 188 ARG A O 1
ATOM 1465 N N . VAL A 1 189 ? 13.590 -13.742 27.193 1.00 34.94 189 VAL A N 1
ATOM 1466 C CA . VAL A 1 189 ? 14.528 -13.927 26.093 1.00 34.94 189 VAL A CA 1
ATOM 1467 C C . VAL A 1 189 ? 15.458 -15.046 26.553 1.00 34.94 189 VAL A C 1
ATOM 1469 O O . VAL A 1 189 ? 16.153 -14.897 27.559 1.00 34.94 189 VAL A O 1
ATOM 1472 N N . CYS A 1 190 ? 15.412 -16.199 25.888 1.00 31.70 190 CYS A N 1
ATOM 1473 C CA . CYS A 1 190 ? 16.418 -17.237 26.052 1.00 31.70 190 CYS A CA 1
ATOM 1474 C C . CYS A 1 190 ? 17.738 -16.698 25.491 1.00 31.70 190 CYS A C 1
ATOM 1476 O O . CYS A 1 190 ? 18.139 -17.034 24.383 1.00 31.70 190 CYS A O 1
ATOM 1478 N N . SER A 1 191 ? 18.408 -15.827 26.244 1.00 38.09 191 SER A N 1
ATOM 1479 C CA . SER A 1 191 ? 19.833 -15.614 26.085 1.00 38.09 191 SER A CA 1
ATOM 1480 C C . SER A 1 191 ? 20.524 -16.851 26.648 1.00 38.09 191 SER A C 1
ATOM 1482 O O . SER A 1 191 ? 20.434 -17.183 27.830 1.00 38.09 191 SER A O 1
ATOM 1484 N N . THR A 1 192 ? 21.160 -17.599 25.756 1.00 37.75 192 THR A N 1
ATOM 1485 C CA . THR A 1 192 ? 22.016 -18.735 26.082 1.00 37.75 192 THR A CA 1
ATOM 1486 C C . THR A 1 192 ? 23.070 -18.281 27.101 1.00 37.75 192 THR A C 1
ATOM 1488 O O . THR A 1 192 ? 23.753 -17.285 26.846 1.00 37.75 192 THR A O 1
ATOM 1491 N N . PRO A 1 193 ? 23.262 -18.967 28.243 1.00 35.09 193 PRO A N 1
ATOM 1492 C CA . PRO A 1 193 ? 24.333 -18.607 29.155 1.00 35.09 193 PRO A CA 1
ATOM 1493 C C . PRO A 1 193 ? 25.666 -18.968 28.499 1.00 35.09 193 PRO A C 1
ATOM 1495 O O . PRO A 1 193 ? 25.964 -20.142 28.269 1.00 35.09 193 PRO A O 1
ATOM 1498 N N . SER A 1 194 ? 26.477 -17.951 28.212 1.00 38.81 194 SER A N 1
ATOM 1499 C CA . SER A 1 194 ? 27.905 -18.095 27.933 1.00 38.81 194 SER A CA 1
ATOM 1500 C C . SER A 1 194 ? 28.560 -18.813 29.119 1.00 38.81 194 SER A C 1
ATOM 1502 O O . SER A 1 194 ? 28.810 -18.216 30.169 1.00 38.81 194 SER A O 1
ATOM 1504 N N . ARG A 1 195 ? 28.816 -20.117 28.966 1.00 36.75 195 ARG A N 1
ATOM 1505 C CA . ARG A 1 195 ? 29.600 -20.911 29.914 1.00 36.75 195 ARG A CA 1
ATOM 1506 C C . ARG A 1 195 ? 31.046 -20.413 29.909 1.00 36.75 195 ARG A C 1
ATOM 1508 O O . ARG A 1 195 ? 31.774 -20.636 28.953 1.00 36.75 195 ARG A O 1
ATOM 1515 N N . GLY A 1 196 ? 31.415 -19.766 31.012 1.00 34.69 196 GLY A N 1
ATOM 1516 C CA . GLY A 1 196 ? 32.681 -19.938 31.727 1.00 34.69 196 GLY A CA 1
ATOM 1517 C C . GLY A 1 196 ? 33.975 -19.935 30.913 1.00 34.69 196 GLY A C 1
ATOM 1518 O O . GLY A 1 196 ? 34.382 -20.954 30.358 1.00 34.69 196 GLY A O 1
ATOM 1519 N N . GLN A 1 197 ? 34.688 -18.811 31.000 1.00 38.62 197 GLN A N 1
ATOM 1520 C CA . GLN A 1 197 ? 36.143 -18.734 30.858 1.00 38.62 197 GLN A CA 1
ATOM 1521 C C . GLN A 1 197 ? 36.831 -19.903 31.578 1.00 38.62 197 GLN A C 1
ATOM 1523 O O . GLN A 1 197 ? 36.662 -20.093 32.781 1.00 38.62 197 GLN A O 1
ATOM 1528 N N . THR A 1 198 ? 37.635 -20.663 30.837 1.00 33.81 198 THR A N 1
ATOM 1529 C CA . THR A 1 198 ? 38.563 -21.655 31.393 1.00 33.81 198 THR A CA 1
ATOM 1530 C C . THR A 1 198 ? 39.976 -21.060 31.356 1.00 33.81 198 THR A C 1
ATOM 1532 O O . THR A 1 198 ? 40.356 -20.501 30.324 1.00 33.81 198 THR A O 1
ATOM 1535 N N . PRO A 1 199 ? 40.765 -21.134 32.443 1.00 37.69 199 PRO A N 1
ATOM 1536 C CA . PRO A 1 199 ? 42.062 -20.477 32.511 1.00 37.69 199 PRO A CA 1
ATOM 1537 C C . PRO A 1 199 ? 43.121 -21.185 31.658 1.00 37.69 199 PRO A C 1
ATOM 1539 O O . PRO A 1 199 ? 43.209 -22.410 31.576 1.00 37.69 199 PRO A O 1
ATOM 1542 N N . SER A 1 200 ? 43.958 -20.356 31.042 1.00 33.88 200 SER A N 1
ATOM 1543 C CA . SER A 1 200 ? 45.086 -20.680 30.174 1.00 33.88 200 SER A CA 1
ATOM 1544 C C . SER A 1 200 ? 46.089 -21.658 30.800 1.00 33.88 200 SER A C 1
ATOM 1546 O O . SER A 1 200 ? 46.786 -21.329 31.764 1.00 33.88 200 SER A O 1
AT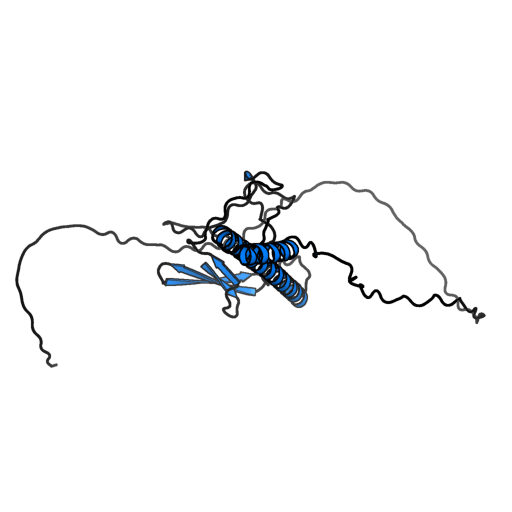OM 1548 N N . ARG A 1 201 ? 46.231 -22.841 30.186 1.00 34.44 201 ARG A N 1
ATOM 1549 C CA . ARG A 1 201 ? 47.291 -23.813 30.484 1.00 34.44 201 ARG A CA 1
ATOM 1550 C C . ARG A 1 201 ? 48.468 -23.598 29.529 1.00 34.44 201 ARG A C 1
ATOM 1552 O O . ARG A 1 201 ? 48.343 -23.751 28.319 1.00 34.44 201 ARG A O 1
ATOM 1559 N N . ARG A 1 202 ? 49.614 -23.225 30.106 1.00 35.81 202 ARG A N 1
ATOM 1560 C CA . ARG A 1 202 ? 50.897 -23.001 29.423 1.00 35.81 202 ARG A CA 1
ATOM 1561 C C . ARG A 1 202 ? 51.346 -24.265 28.680 1.00 35.81 202 ARG A C 1
ATOM 1563 O O . ARG A 1 202 ? 51.481 -25.316 29.304 1.00 35.81 202 ARG A O 1
ATOM 1570 N N . LEU A 1 203 ? 51.667 -24.131 27.396 1.00 40.66 203 LEU A N 1
ATOM 1571 C CA . LEU A 1 203 ? 52.454 -25.107 26.641 1.00 40.66 203 LEU A CA 1
ATOM 1572 C C . LEU A 1 203 ? 53.839 -24.515 26.352 1.00 40.66 203 LEU A C 1
ATOM 1574 O O . LEU A 1 203 ? 53.971 -23.359 25.953 1.00 40.66 203 LEU A O 1
ATOM 1578 N N . ARG A 1 204 ? 54.872 -25.308 26.652 1.00 32.94 204 ARG A N 1
ATOM 1579 C CA . ARG A 1 204 ? 56.297 -25.006 26.452 1.00 32.94 204 ARG A CA 1
ATOM 1580 C C . ARG A 1 204 ? 56.698 -25.139 24.968 1.00 32.94 204 ARG A C 1
ATOM 1582 O O . ARG A 1 204 ? 55.968 -25.760 24.202 1.00 32.94 204 ARG A O 1
ATOM 1589 N N . PRO A 1 205 ? 57.839 -24.550 24.558 1.00 36.97 205 PRO A N 1
ATOM 1590 C CA . PRO A 1 205 ? 58.102 -24.196 23.170 1.00 36.97 205 PRO A CA 1
ATOM 1591 C C . PRO A 1 205 ? 58.824 -25.307 22.403 1.00 36.97 205 PRO A C 1
ATOM 1593 O O . PRO A 1 205 ? 59.749 -25.927 22.925 1.00 36.97 205 PRO A O 1
ATOM 1596 N N . HIS A 1 206 ? 58.506 -25.452 21.115 1.00 34.75 206 HIS A N 1
ATOM 1597 C CA . HIS A 1 206 ? 59.399 -26.092 20.153 1.00 34.75 206 HIS A CA 1
ATOM 1598 C C . HIS A 1 206 ? 59.662 -25.184 18.944 1.00 34.75 206 HIS A C 1
ATOM 1600 O O . HIS A 1 206 ? 58.765 -24.805 18.205 1.00 34.75 206 HIS A O 1
ATOM 1606 N N . LYS A 1 207 ? 60.949 -24.828 18.843 1.00 32.44 207 LYS A N 1
ATOM 1607 C CA . LYS A 1 207 ? 61.791 -24.507 17.679 1.00 32.44 207 LYS A CA 1
ATOM 1608 C C . LYS A 1 207 ? 61.170 -23.780 16.469 1.00 32.44 207 LYS A C 1
ATOM 1610 O O . LYS A 1 207 ? 60.503 -24.372 15.638 1.00 32.44 207 LYS A O 1
ATOM 1615 N N . ARG A 1 208 ? 61.617 -22.521 16.335 1.00 32.91 208 ARG A N 1
ATOM 1616 C CA . ARG A 1 208 ? 62.168 -21.850 15.136 1.00 32.91 208 ARG A CA 1
ATOM 1617 C C . ARG A 1 208 ? 61.687 -22.360 13.767 1.00 32.91 208 ARG A C 1
ATOM 1619 O O . ARG A 1 208 ? 62.152 -23.401 13.324 1.00 32.91 208 ARG A O 1
ATOM 1626 N N . GLN A 1 209 ? 61.085 -21.457 12.994 1.00 34.72 209 GLN A N 1
ATOM 1627 C CA . GLN A 1 209 ? 61.717 -21.005 11.753 1.00 34.72 209 GLN A CA 1
ATOM 1628 C C . GLN A 1 209 ? 61.336 -19.556 11.434 1.00 34.72 209 GLN A C 1
ATOM 1630 O O . GLN A 1 209 ? 60.259 -19.069 11.754 1.00 34.72 209 GLN A O 1
ATOM 1635 N N . ARG A 1 210 ? 62.344 -18.867 10.914 1.00 28.31 210 ARG A N 1
ATOM 1636 C CA . ARG A 1 210 ? 62.508 -17.434 10.713 1.00 28.31 210 ARG A CA 1
ATOM 1637 C C . ARG A 1 210 ? 62.325 -17.186 9.224 1.00 28.31 210 ARG A C 1
ATOM 1639 O O . ARG A 1 210 ? 63.102 -17.759 8.470 1.00 28.31 210 ARG A O 1
ATOM 1646 N N . ILE A 1 211 ? 61.408 -16.309 8.822 1.00 32.03 211 ILE A N 1
ATOM 1647 C CA . ILE A 1 211 ? 61.542 -15.571 7.561 1.00 32.03 211 ILE A CA 1
ATOM 1648 C C . ILE A 1 211 ? 61.241 -14.093 7.843 1.00 32.03 211 ILE A C 1
ATOM 1650 O O . ILE A 1 211 ? 60.280 -13.748 8.526 1.00 32.03 211 ILE A O 1
ATOM 1654 N N . LEU A 1 212 ? 62.198 -13.283 7.402 1.00 28.50 212 LEU A N 1
ATOM 1655 C CA . LEU A 1 212 ? 62.370 -11.832 7.482 1.00 28.50 212 LEU A CA 1
ATOM 1656 C C . LEU A 1 212 ? 61.285 -11.092 6.667 1.00 28.50 212 LEU A C 1
ATOM 1658 O O . LEU A 1 212 ? 60.820 -11.635 5.672 1.00 28.50 212 LEU A O 1
ATOM 1662 N N . SER A 1 213 ? 60.685 -10.028 7.229 1.00 25.89 213 SER A N 1
ATOM 1663 C CA . SER A 1 213 ? 60.779 -8.595 6.824 1.00 25.89 213 SER A CA 1
ATOM 1664 C C . SER A 1 213 ? 60.600 -8.325 5.323 1.00 25.89 213 SER A C 1
ATOM 1666 O O . SER A 1 213 ? 61.255 -8.958 4.513 1.00 25.89 213 SER A O 1
ATOM 1668 N N . GLU A 1 214 ? 59.721 -7.413 4.902 1.00 32.22 214 GLU A N 1
ATOM 1669 C CA . GLU A 1 214 ? 59.994 -5.963 4.768 1.00 32.22 214 GLU A CA 1
ATOM 1670 C C . GLU A 1 214 ? 58.651 -5.196 4.656 1.00 32.22 214 GLU A C 1
ATOM 1672 O O . GLU A 1 214 ? 57.725 -5.645 3.992 1.00 32.22 214 GLU A O 1
ATOM 1677 N N . HIS A 1 215 ? 58.372 -4.196 5.500 1.00 30.14 215 HIS A N 1
ATOM 1678 C CA . HIS A 1 215 ? 58.620 -2.756 5.291 1.00 30.14 215 HIS A CA 1
ATOM 1679 C C . HIS A 1 215 ? 57.917 -2.118 4.079 1.00 30.14 215 HIS A C 1
ATOM 1681 O O . HIS A 1 215 ? 58.379 -2.220 2.950 1.00 30.14 215 HIS A O 1
ATOM 1687 N N . SER A 1 216 ? 56.871 -1.328 4.345 1.00 28.73 216 SER A N 1
ATOM 1688 C CA . SER A 1 216 ? 56.831 0.112 4.017 1.00 28.73 216 SER A CA 1
ATOM 1689 C C . SER A 1 216 ? 55.505 0.746 4.469 1.00 28.73 216 SER A C 1
ATOM 1691 O O . SER A 1 216 ? 54.418 0.236 4.213 1.00 28.73 216 SER A O 1
ATOM 1693 N N . THR A 1 217 ? 55.622 1.865 5.180 1.00 33.66 217 THR A N 1
ATOM 1694 C CA . THR A 1 217 ? 54.535 2.774 5.584 1.00 33.66 217 THR A CA 1
ATOM 1695 C C . THR A 1 217 ? 54.672 4.084 4.761 1.00 33.66 217 THR A C 1
ATOM 1697 O O . THR A 1 217 ? 55.557 4.167 3.914 1.00 33.66 217 THR A O 1
ATOM 1700 N N . PRO A 1 218 ? 53.860 5.128 5.007 1.00 42.91 218 PRO A N 1
ATOM 1701 C CA . PRO A 1 218 ? 52.757 5.626 4.182 1.00 42.91 218 PRO A CA 1
ATOM 1702 C C . PRO A 1 218 ? 53.113 6.879 3.348 1.00 42.91 218 PRO A C 1
ATOM 1704 O O . PRO A 1 218 ? 54.122 7.527 3.601 1.00 42.91 218 PRO A O 1
ATOM 1707 N N . CYS A 1 219 ? 52.216 7.321 2.458 1.00 27.12 219 CYS A N 1
ATOM 1708 C CA . CYS A 1 219 ? 52.227 8.702 1.958 1.00 27.12 219 CYS A CA 1
ATOM 1709 C C . CYS A 1 219 ? 50.826 9.330 1.980 1.00 27.12 219 CYS A C 1
ATOM 1711 O O . CYS A 1 219 ? 49.852 8.767 1.487 1.00 27.12 219 CYS A O 1
ATOM 1713 N N . SER A 1 220 ? 50.789 10.512 2.590 1.00 28.19 220 SER A N 1
ATOM 1714 C CA . SER A 1 220 ? 49.691 11.472 2.702 1.00 28.19 220 SER A CA 1
ATOM 1715 C C . SER A 1 220 ? 49.591 12.334 1.434 1.00 28.19 220 SER A C 1
ATOM 1717 O O . SER A 1 220 ? 50.608 12.568 0.782 1.00 28.19 220 SER A O 1
ATOM 1719 N N . GLY A 1 221 ? 48.404 12.857 1.106 1.00 29.03 221 GLY A N 1
ATOM 1720 C CA . GLY A 1 221 ? 48.223 13.819 0.011 1.00 29.03 221 GLY A CA 1
ATOM 1721 C C . GLY A 1 221 ? 46.802 14.383 -0.092 1.00 29.03 221 GLY A C 1
ATOM 1722 O O . GLY A 1 221 ? 45.852 13.640 -0.301 1.00 29.03 221 GLY A O 1
ATOM 1723 N N . ALA A 1 222 ? 46.687 15.700 0.085 1.00 30.06 222 ALA A N 1
ATOM 1724 C CA . ALA A 1 222 ? 45.485 16.535 0.176 1.00 30.06 222 ALA A CA 1
ATOM 1725 C C . ALA A 1 222 ? 44.612 16.633 -1.105 1.00 30.06 222 ALA A C 1
ATOM 1727 O O . ALA A 1 222 ? 45.079 16.380 -2.210 1.00 30.06 222 ALA A O 1
ATOM 1728 N N . GLY A 1 223 ? 43.343 17.052 -0.935 1.00 27.38 223 GLY A N 1
ATOM 1729 C CA . GLY A 1 223 ? 42.355 17.319 -2.006 1.00 27.38 223 GLY A CA 1
ATOM 1730 C C . GLY A 1 223 ? 42.596 18.607 -2.822 1.00 27.38 223 GLY A C 1
ATOM 1731 O O . GLY A 1 223 ? 43.605 19.278 -2.607 1.00 27.38 223 GLY A O 1
ATOM 1732 N N . PRO A 1 224 ? 41.670 18.995 -3.734 1.00 35.56 224 PRO A N 1
ATOM 1733 C CA . PRO A 1 224 ? 40.495 19.769 -3.308 1.00 35.56 224 PRO A CA 1
ATOM 1734 C C . PRO A 1 224 ? 39.164 19.473 -4.046 1.00 35.56 224 PRO A C 1
ATOM 1736 O O . PRO A 1 224 ? 39.078 18.715 -5.005 1.00 35.56 224 PRO A O 1
ATOM 1739 N N . ARG A 1 225 ? 38.113 20.116 -3.518 1.00 31.69 225 ARG A N 1
ATOM 1740 C CA . ARG A 1 225 ? 36.694 20.133 -3.916 1.00 31.69 225 ARG A CA 1
ATOM 1741 C C . ARG A 1 225 ? 36.447 20.688 -5.329 1.00 31.69 225 ARG A C 1
ATOM 1743 O O . ARG A 1 225 ? 37.014 21.719 -5.673 1.00 31.69 225 ARG A O 1
ATOM 1750 N N . SER A 1 226 ? 35.467 20.125 -6.041 1.00 29.27 226 SER A N 1
ATOM 1751 C CA . SER A 1 226 ? 34.283 20.806 -6.624 1.00 29.27 226 SER A CA 1
ATOM 1752 C C . SER A 1 226 ? 33.724 20.022 -7.820 1.00 29.27 226 SER A C 1
ATOM 1754 O O . SER A 1 226 ? 34.475 19.458 -8.605 1.00 29.27 226 SER A O 1
ATOM 1756 N N . GLY A 1 227 ? 32.394 19.982 -7.940 1.00 26.12 227 GLY A N 1
ATOM 1757 C CA . GLY A 1 227 ? 31.692 19.380 -9.076 1.00 26.12 227 GLY A CA 1
ATOM 1758 C C . GLY A 1 227 ? 30.515 18.517 -8.638 1.00 26.12 227 GLY A C 1
ATOM 1759 O O . GLY A 1 227 ? 30.607 17.294 -8.631 1.00 26.12 227 GLY A O 1
ATOM 1760 N N . ALA A 1 228 ? 29.414 19.154 -8.242 1.00 38.84 228 ALA A N 1
ATOM 1761 C CA . ALA A 1 228 ? 28.126 18.482 -8.134 1.00 38.84 228 ALA A CA 1
ATOM 1762 C C . ALA A 1 228 ? 27.661 18.025 -9.531 1.00 38.84 228 ALA A C 1
ATOM 1764 O O . ALA A 1 228 ? 27.722 18.834 -10.457 1.00 38.84 228 ALA A O 1
ATOM 1765 N N . PRO A 1 229 ? 27.141 16.798 -9.699 1.00 36.09 229 PRO A N 1
ATOM 1766 C CA . PRO A 1 229 ? 26.271 16.483 -10.813 1.00 36.09 229 PRO A CA 1
ATOM 1767 C C . PRO A 1 229 ? 24.828 16.368 -10.314 1.00 36.09 229 PRO A C 1
ATOM 1769 O O . PRO A 1 229 ? 24.443 15.421 -9.634 1.00 36.09 229 PRO A O 1
ATOM 1772 N N . ASP A 1 230 ? 24.082 17.420 -10.628 1.00 29.38 230 ASP A N 1
ATOM 1773 C CA . ASP A 1 230 ? 22.712 17.424 -11.140 1.00 29.38 230 ASP A CA 1
ATOM 1774 C C . ASP A 1 230 ? 21.998 16.051 -11.166 1.00 29.38 230 ASP A C 1
ATOM 1776 O O . ASP A 1 230 ? 22.260 15.192 -12.016 1.00 29.38 230 ASP A O 1
ATOM 1780 N N . TYR A 1 231 ? 21.070 15.841 -10.227 1.00 31.45 231 TYR A N 1
ATOM 1781 C CA . TYR A 1 231 ? 20.167 14.689 -10.210 1.00 31.45 231 TYR A CA 1
ATOM 1782 C C . TYR A 1 231 ? 19.033 14.903 -11.221 1.00 31.45 231 TYR A C 1
ATOM 1784 O O . TYR A 1 231 ? 17.884 15.136 -10.857 1.00 31.45 231 TYR A O 1
ATOM 1792 N N . ALA A 1 232 ? 19.339 14.788 -12.511 1.00 27.33 232 ALA A N 1
ATOM 1793 C CA . ALA A 1 232 ? 18.317 14.635 -13.537 1.00 27.33 232 ALA A CA 1
ATOM 1794 C C . ALA A 1 232 ? 17.896 13.156 -13.607 1.00 27.33 232 ALA A C 1
ATOM 1796 O O . ALA A 1 232 ? 18.485 12.348 -14.331 1.00 27.33 232 ALA A O 1
ATOM 1797 N N . LEU A 1 233 ? 16.871 12.789 -12.832 1.00 33.38 233 LEU A N 1
ATOM 1798 C CA . LEU A 1 233 ? 16.124 11.547 -13.028 1.00 33.38 233 LEU A CA 1
ATOM 1799 C C . LEU A 1 233 ? 15.570 11.545 -14.458 1.00 33.38 233 LEU A C 1
ATOM 1801 O O . LEU A 1 233 ? 14.640 12.277 -14.790 1.00 33.38 233 LEU A O 1
ATOM 1805 N N . ARG A 1 234 ? 16.164 10.725 -15.330 1.00 30.06 234 ARG A N 1
ATOM 1806 C CA . ARG A 1 234 ? 15.603 10.434 -16.650 1.00 30.06 234 ARG A CA 1
ATOM 1807 C C . ARG A 1 234 ? 14.295 9.673 -16.446 1.00 30.06 234 ARG A C 1
ATOM 1809 O O . ARG A 1 234 ? 14.301 8.486 -16.136 1.00 30.06 234 ARG A O 1
ATOM 1816 N N . GLU A 1 235 ? 13.188 10.389 -16.605 1.00 36.12 235 GLU A N 1
ATOM 1817 C CA . GLU A 1 235 ? 11.828 9.859 -16.618 1.00 36.12 235 GLU A CA 1
ATOM 1818 C C . GLU A 1 235 ? 11.713 8.695 -17.622 1.00 36.12 235 GLU A C 1
ATOM 1820 O O . GLU A 1 235 ? 11.829 8.887 -18.836 1.00 36.12 235 GLU A O 1
ATOM 1825 N N . ASN A 1 236 ? 11.422 7.486 -17.135 1.00 35.38 236 ASN A N 1
ATOM 1826 C CA . ASN A 1 236 ? 10.858 6.433 -17.976 1.00 35.38 236 ASN A CA 1
ATOM 1827 C C . ASN A 1 236 ? 9.410 6.826 -18.304 1.00 35.38 236 ASN A C 1
ATOM 1829 O O . ASN A 1 236 ? 8.485 6.577 -17.533 1.00 35.38 236 ASN A O 1
ATOM 1833 N N . ARG A 1 237 ? 9.224 7.501 -19.444 1.00 30.12 237 ARG A N 1
ATOM 1834 C CA . ARG A 1 237 ? 7.909 7.881 -19.973 1.00 30.12 237 ARG A CA 1
ATOM 1835 C C . ARG A 1 237 ? 7.141 6.645 -20.432 1.00 30.12 237 ARG A C 1
ATOM 1837 O O . ARG A 1 237 ? 7.521 6.007 -21.408 1.00 30.12 237 ARG A O 1
ATOM 1844 N N . VAL A 1 238 ? 6.003 6.383 -19.796 1.00 36.66 238 VAL A N 1
ATOM 1845 C CA . VAL A 1 238 ? 4.911 5.613 -20.398 1.00 36.66 238 VAL A CA 1
ATOM 1846 C C . VAL A 1 238 ? 3.868 6.627 -20.860 1.00 36.66 238 VAL A C 1
ATOM 1848 O O . VAL A 1 238 ? 3.219 7.279 -20.048 1.00 36.66 238 VAL A O 1
ATOM 1851 N N . SER A 1 239 ? 3.764 6.811 -22.175 1.00 27.73 239 SER A N 1
ATOM 1852 C CA . SER A 1 239 ? 2.741 7.643 -22.811 1.00 27.73 239 SER A CA 1
ATOM 1853 C C . SER A 1 239 ? 1.716 6.699 -23.429 1.00 27.73 239 SER A C 1
ATOM 1855 O O . SER A 1 239 ? 2.009 6.054 -24.432 1.00 27.73 239 SER A O 1
ATOM 1857 N N . ALA A 1 240 ? 0.541 6.576 -22.816 1.00 31.70 240 ALA A N 1
ATOM 1858 C CA . ALA A 1 240 ? -0.570 5.818 -23.377 1.00 31.70 240 ALA A CA 1
ATOM 1859 C C . ALA A 1 240 ? -1.541 6.807 -24.039 1.00 31.70 240 ALA A C 1
ATOM 1861 O O . ALA A 1 240 ? -2.314 7.477 -23.359 1.00 31.70 240 ALA A O 1
ATOM 1862 N N . CYS A 1 241 ? -1.474 6.928 -25.366 1.00 29.16 241 CYS A N 1
ATOM 1863 C CA . CYS A 1 241 ? -2.459 7.674 -26.149 1.00 29.16 241 CYS A CA 1
ATOM 1864 C C . CYS A 1 241 ? -3.580 6.725 -26.579 1.00 29.16 241 CYS A C 1
ATOM 1866 O O . CYS A 1 241 ? -3.340 5.798 -27.349 1.00 29.16 241 CYS A O 1
ATOM 1868 N N . ALA A 1 242 ? -4.807 6.981 -26.130 1.00 31.44 242 ALA A N 1
ATOM 1869 C CA . ALA A 1 242 ? -6.008 6.401 -26.720 1.00 31.44 242 ALA A CA 1
ATOM 1870 C C . ALA A 1 242 ? -6.965 7.548 -27.085 1.00 31.44 242 ALA A C 1
ATOM 1872 O O . ALA A 1 242 ? -7.359 8.297 -26.190 1.00 31.44 242 ALA A O 1
ATOM 1873 N N . PRO A 1 243 ? -7.342 7.725 -28.364 1.00 32.75 243 PRO A N 1
ATOM 1874 C CA . PRO A 1 243 ? -8.359 8.700 -28.724 1.00 32.75 243 PRO A CA 1
ATOM 1875 C C . PRO A 1 243 ? -9.732 8.185 -28.277 1.00 32.75 243 PRO A C 1
ATOM 1877 O O . PRO A 1 243 ? -10.201 7.137 -28.726 1.00 32.75 243 PRO A O 1
ATOM 1880 N N . ILE A 1 244 ? -10.390 8.928 -27.390 1.00 38.47 244 ILE A N 1
ATOM 1881 C CA . ILE A 1 244 ? -11.822 8.776 -27.127 1.00 38.47 244 ILE A CA 1
ATOM 1882 C C . ILE A 1 244 ? -12.525 9.663 -28.159 1.00 38.47 244 ILE A C 1
ATOM 1884 O O . ILE A 1 244 ? -12.639 10.866 -27.966 1.00 38.47 244 ILE A O 1
ATOM 1888 N N . GLY A 1 245 ? -12.906 9.082 -29.298 1.00 29.89 245 GLY A N 1
ATOM 1889 C CA . GLY A 1 245 ? -13.663 9.785 -30.335 1.00 29.89 245 GLY A CA 1
ATOM 1890 C C . GLY A 1 245 ? -15.138 9.910 -29.955 1.00 29.89 245 GLY A C 1
ATOM 1891 O O . GLY A 1 245 ? -15.809 8.895 -29.752 1.00 29.89 245 GLY A O 1
ATOM 1892 N N . GLU A 1 246 ? -15.633 11.143 -29.873 1.00 33.81 246 GLU A N 1
ATOM 1893 C CA . GLU A 1 246 ? -17.062 11.456 -29.854 1.00 33.81 246 GLU A CA 1
ATOM 1894 C C . GLU A 1 246 ? -17.623 11.357 -31.277 1.00 33.81 246 GLU A C 1
ATOM 1896 O O . GLU A 1 246 ? -17.069 11.899 -32.234 1.00 33.81 246 GLU A O 1
ATOM 1901 N N . ARG A 1 247 ? -18.723 10.615 -31.415 1.00 31.84 247 ARG A N 1
ATOM 1902 C CA . ARG A 1 247 ? -19.572 10.647 -32.603 1.00 31.84 247 ARG A CA 1
ATOM 1903 C C . ARG A 1 247 ? -20.450 11.892 -32.470 1.00 31.84 247 ARG A C 1
ATOM 1905 O O . ARG A 1 247 ? -21.175 12.005 -31.489 1.00 31.84 247 ARG A O 1
ATOM 1912 N N . HIS A 1 248 ? -20.344 12.807 -33.428 1.00 32.16 248 HIS A N 1
ATOM 1913 C CA . HIS A 1 248 ? -21.259 13.934 -33.574 1.00 32.16 248 HIS A CA 1
ATOM 1914 C C . HIS A 1 248 ? -22.658 13.406 -33.930 1.00 32.16 248 HIS A C 1
ATOM 1916 O O . HIS A 1 248 ? -22.827 12.768 -34.969 1.00 32.16 248 HIS A O 1
ATOM 1922 N N . ASP A 1 249 ? -23.633 13.664 -33.059 1.00 35.50 249 ASP A N 1
ATOM 1923 C CA . ASP A 1 249 ? -25.060 13.537 -33.355 1.00 35.50 249 ASP A CA 1
ATOM 1924 C C . ASP A 1 249 ? -25.520 14.802 -34.093 1.00 35.50 249 ASP A C 1
ATOM 1926 O O . ASP A 1 249 ? -25.686 15.862 -33.483 1.00 35.50 249 ASP A O 1
ATOM 1930 N N . ASP A 1 250 ? -25.738 14.691 -35.404 1.00 33.34 250 ASP A N 1
ATOM 1931 C CA . ASP A 1 250 ? -26.465 15.698 -36.175 1.00 33.34 250 ASP A CA 1
ATOM 1932 C C . ASP A 1 250 ? -27.973 15.476 -36.012 1.00 33.34 250 ASP A C 1
ATOM 1934 O O . ASP A 1 250 ? -28.546 14.472 -36.441 1.00 33.34 250 ASP A O 1
ATOM 1938 N N . LYS A 1 251 ? -28.632 16.454 -35.383 1.00 37.38 251 LYS A N 1
ATOM 1939 C CA . LYS A 1 251 ? -30.087 16.608 -35.399 1.00 37.38 251 LYS A CA 1
ATOM 1940 C C . LYS A 1 251 ? -30.529 17.269 -36.702 1.00 37.38 251 LYS A C 1
ATOM 1942 O O . LYS A 1 251 ? -30.175 18.417 -36.939 1.00 37.38 251 LYS A O 1
ATOM 1947 N N . GLN A 1 252 ? -31.414 16.598 -37.430 1.00 33.69 252 GLN A N 1
ATOM 1948 C CA . GLN A 1 252 ? -32.497 17.123 -38.282 1.00 33.69 252 GLN A CA 1
ATOM 1949 C C . GLN A 1 252 ? -33.379 15.892 -38.581 1.00 33.69 252 GLN A C 1
ATOM 1951 O O . GLN A 1 252 ? -32.848 14.845 -38.915 1.00 33.69 252 GLN A O 1
ATOM 1956 N N . GLY A 1 253 ? -34.697 15.833 -38.415 1.00 27.61 253 GLY A N 1
ATOM 1957 C CA . GLY A 1 253 ? -35.728 16.851 -38.323 1.00 27.61 253 GLY A CA 1
ATOM 1958 C C . GLY A 1 253 ? -36.888 16.395 -39.219 1.00 27.61 253 GLY A C 1
ATOM 1959 O O . GLY A 1 253 ? -36.761 16.478 -40.429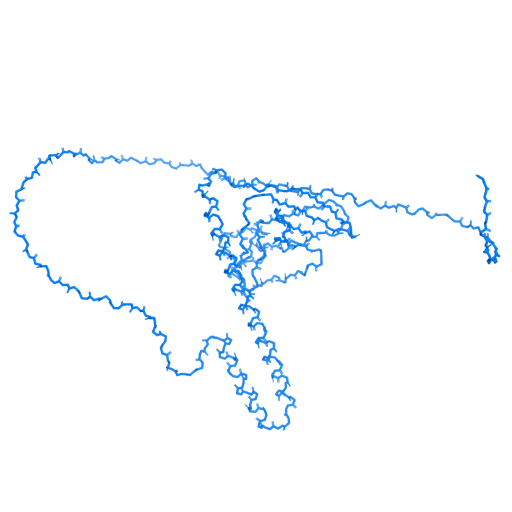 1.00 27.61 253 GLY A O 1
ATOM 1960 N N . ASN A 1 254 ? -37.995 15.979 -38.592 1.00 29.61 254 ASN A N 1
ATOM 1961 C CA . ASN A 1 254 ? -39.365 15.855 -39.123 1.00 29.61 254 ASN A CA 1
ATOM 1962 C C . ASN A 1 254 ? -39.721 14.807 -40.200 1.00 29.61 254 ASN A C 1
ATOM 1964 O O . ASN A 1 254 ? -39.090 14.716 -41.244 1.00 29.61 254 ASN A O 1
ATOM 1968 N N . GLY A 1 255 ? -40.874 14.156 -39.988 1.00 27.05 255 GLY A N 1
ATOM 1969 C CA . GLY A 1 255 ? -41.690 13.587 -41.068 1.00 27.05 255 GLY A CA 1
ATOM 1970 C C . GLY A 1 255 ? -42.439 12.297 -40.700 1.00 27.05 255 GLY A C 1
ATOM 1971 O O . GLY A 1 255 ? -41.881 11.235 -40.916 1.00 27.05 255 GLY A O 1
ATOM 1972 N N . VAL A 1 256 ? -43.533 12.384 -39.931 1.00 29.89 256 VAL A N 1
ATOM 1973 C CA . VAL A 1 256 ? -44.934 11.999 -40.276 1.00 29.89 256 VAL A CA 1
ATOM 1974 C C . VAL A 1 256 ? -45.211 10.527 -40.633 1.00 29.89 256 VAL A C 1
ATOM 1976 O O . VAL A 1 256 ? -44.566 9.981 -41.517 1.00 29.89 256 VAL A O 1
ATOM 1979 N N . ASP A 1 257 ? -46.274 10.008 -39.993 1.00 29.45 257 ASP A N 1
ATOM 1980 C CA . ASP A 1 257 ? -47.178 8.924 -40.429 1.00 29.45 257 ASP A CA 1
ATOM 1981 C C . ASP A 1 257 ? -46.564 7.511 -40.545 1.00 29.45 257 ASP A C 1
ATOM 1983 O O . ASP A 1 257 ? -45.398 7.332 -40.854 1.00 29.45 257 ASP A O 1
ATOM 1987 N N . GLU A 1 258 ? -47.219 6.383 -40.288 1.00 29.98 258 GLU A N 1
ATOM 1988 C CA . GLU A 1 258 ? -48.580 5.979 -39.936 1.00 29.98 258 GLU A CA 1
ATOM 1989 C C . GLU A 1 258 ? -48.479 4.456 -39.647 1.00 29.98 258 GLU A C 1
ATOM 1991 O O . GLU A 1 258 ? -47.583 3.803 -40.172 1.00 29.98 258 GLU A O 1
ATOM 1996 N N . SER A 1 259 ? -49.440 3.882 -38.908 1.00 31.12 259 SER A N 1
ATOM 1997 C CA . SER A 1 259 ? -49.947 2.497 -39.090 1.00 31.12 259 SER A CA 1
ATOM 1998 C C . SER A 1 259 ? -48.973 1.302 -38.886 1.00 31.12 259 SER A C 1
ATOM 2000 O O . SER A 1 259 ? -48.034 1.083 -39.633 1.00 31.12 259 SER A O 1
ATOM 2002 N N . SER A 1 260 ? -49.124 0.505 -37.821 1.00 30.41 260 SER A N 1
ATOM 2003 C CA . SER A 1 260 ? -49.954 -0.723 -37.767 1.00 30.41 260 SER A CA 1
ATOM 2004 C C . SER A 1 260 ? -49.285 -2.008 -38.301 1.00 30.41 260 SER A C 1
ATOM 2006 O O . SER A 1 260 ? -48.636 -2.001 -39.337 1.00 30.41 260 SER A O 1
ATOM 2008 N N . ALA A 1 261 ? -49.582 -3.115 -37.600 1.00 30.80 261 ALA A N 1
ATOM 2009 C CA . ALA A 1 261 ? -49.404 -4.540 -37.940 1.00 30.80 261 ALA A CA 1
ATOM 2010 C C . ALA A 1 261 ? -47.955 -5.089 -37.946 1.00 30.80 261 ALA A C 1
ATOM 2012 O O . ALA A 1 261 ? -47.063 -4.528 -38.560 1.00 30.80 261 ALA A O 1
ATOM 2013 N N . ALA A 1 262 ? -47.574 -6.107 -37.162 1.00 30.22 262 ALA A N 1
ATOM 2014 C CA . ALA A 1 262 ? -48.097 -7.473 -36.978 1.00 30.22 262 ALA A CA 1
ATOM 2015 C C . ALA A 1 262 ? -47.843 -8.429 -38.168 1.00 30.22 262 ALA A C 1
ATOM 2017 O O . ALA A 1 262 ? -48.111 -8.080 -39.311 1.00 30.22 262 ALA A O 1
ATOM 2018 N N . ALA A 1 263 ? -47.436 -9.659 -37.808 1.00 30.58 263 ALA A N 1
ATOM 2019 C CA . ALA A 1 263 ? -47.234 -10.891 -38.596 1.00 30.58 263 ALA A CA 1
ATOM 2020 C C . ALA A 1 263 ? -45.906 -11.001 -39.389 1.00 30.58 263 ALA A C 1
ATOM 2022 O O . ALA A 1 263 ? -45.544 -10.108 -40.138 1.00 30.58 263 ALA A O 1
ATOM 2023 N N . GLU A 1 264 ? -45.011 -11.958 -39.101 1.00 29.91 264 GLU A N 1
ATOM 2024 C CA . GLU A 1 264 ? -45.033 -13.426 -39.334 1.00 29.91 264 GLU A CA 1
ATOM 2025 C C . GLU A 1 264 ? -44.765 -13.881 -40.786 1.00 29.91 264 GLU A C 1
ATOM 2027 O O . GLU A 1 264 ? -45.196 -13.243 -41.736 1.00 29.91 264 GLU A O 1
ATOM 2032 N N . ALA A 1 265 ? -44.108 -15.053 -40.885 1.00 31.77 265 ALA A N 1
ATOM 2033 C CA . ALA A 1 265 ? -43.719 -15.859 -42.064 1.00 31.77 265 ALA A CA 1
ATOM 2034 C C . ALA A 1 265 ? -42.368 -15.472 -42.717 1.00 31.77 265 ALA A C 1
ATOM 2036 O O . ALA A 1 265 ? -42.201 -14.390 -43.257 1.00 31.77 265 ALA A O 1
ATOM 2037 N N . ARG A 1 266 ? -41.275 -16.248 -42.585 1.00 34.00 266 ARG A N 1
ATOM 2038 C CA . ARG A 1 266 ? -40.986 -17.584 -43.171 1.00 34.00 266 ARG A CA 1
ATOM 2039 C C . ARG A 1 266 ? -41.429 -17.709 -44.639 1.00 34.00 266 ARG A C 1
ATOM 2041 O O . ARG A 1 266 ? -42.622 -17.820 -44.872 1.00 34.00 266 ARG A O 1
ATOM 2048 N N . HIS A 1 267 ? -40.475 -17.842 -45.574 1.00 31.08 267 HIS A N 1
ATOM 2049 C CA . HIS A 1 267 ? -40.226 -19.052 -46.398 1.00 31.08 267 HIS A CA 1
ATOM 2050 C C . HIS A 1 267 ? -39.527 -18.754 -47.757 1.00 31.08 267 HIS A C 1
ATOM 2052 O O . HIS A 1 267 ? -40.016 -17.951 -48.537 1.00 31.08 267 HIS A O 1
ATOM 2058 N N . CYS A 1 268 ? -38.415 -19.478 -47.974 1.00 28.95 268 CYS A N 1
ATOM 2059 C CA . CYS A 1 268 ? -37.803 -20.066 -49.188 1.00 28.95 268 CYS A CA 1
ATOM 2060 C C . CYS A 1 268 ? -37.412 -19.318 -50.486 1.00 28.95 268 CYS A C 1
ATOM 2062 O O . CYS A 1 268 ? -38.164 -18.529 -51.042 1.00 28.95 268 CYS A O 1
ATOM 2064 N N . ASP A 1 269 ? -36.280 -19.839 -51.006 1.00 34.84 269 ASP A N 1
ATOM 2065 C CA . ASP A 1 269 ? -35.781 -19.952 -52.394 1.00 34.84 269 ASP A CA 1
ATOM 2066 C C . ASP A 1 269 ? -35.357 -18.664 -53.125 1.00 34.84 269 ASP A C 1
ATOM 2068 O O . ASP A 1 269 ? -36.074 -17.674 -53.133 1.00 34.84 269 ASP A O 1
ATOM 2072 N N . LYS A 1 270 ? -34.187 -18.576 -53.775 1.00 41.59 270 LYS A N 1
ATOM 20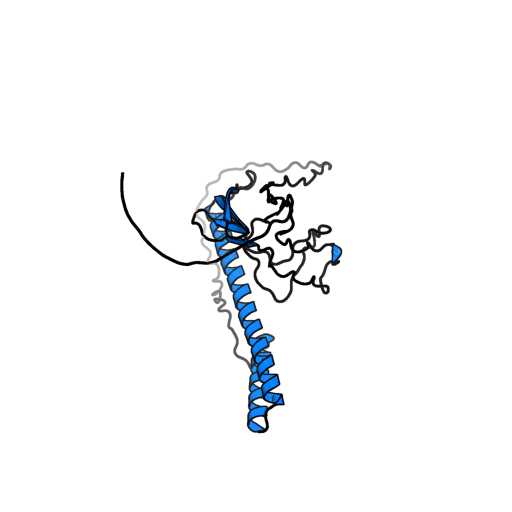73 C CA . LYS A 1 270 ? -33.314 -19.560 -54.446 1.00 41.59 270 LYS A CA 1
ATOM 2074 C C . LYS A 1 270 ? -31.834 -19.211 -54.276 1.00 41.59 270 LYS A C 1
ATOM 2076 O O . LYS A 1 270 ? -31.536 -18.001 -54.166 1.00 41.59 270 LYS A O 1
#